Protein AF-K1ZE63-F1 (afdb_monomer)

pLDDT: mean 96.31, std 2.98, range [75.06, 98.81]

Mean predicted aligned error: 3.61 Å

Solvent-accessible surface area (backbone atoms only — not comparable to full-atom values): 13744 Å² total; per-residue (Å²): 133,82,23,38,21,29,43,25,60,47,73,69,41,44,22,39,53,52,20,25,48,76,68,62,74,47,56,39,89,38,32,35,41,22,38,91,50,62,69,57,45,51,50,48,31,75,76,58,60,30,43,68,43,74,51,63,66,59,47,47,68,70,30,40,31,39,35,42,41,46,58,55,88,51,46,63,60,52,46,63,77,43,38,86,53,65,50,74,80,32,41,35,35,32,56,34,68,95,63,54,70,68,58,53,31,70,63,59,70,62,68,49,24,41,34,42,31,46,59,25,74,48,21,69,76,47,64,14,48,24,33,31,29,66,48,94,64,56,48,74,68,56,50,55,52,49,48,55,52,51,41,35,13,24,47,64,44,85,44,93,53,60,72,53,46,59,56,40,35,39,54,48,44,48,31,61,58,56,54,50,51,50,48,50,52,52,29,51,52,37,37,77,74,71,43,55,69,65,60,25,47,54,52,46,54,51,48,53,52,50,54,55,48,49,47,69,71,67,75,55,56,72,68,60,56,49,56,76,67,32,49,90,96,32,72,56,39,55,52,54,49,53,42,54,76,67,40,46,69,59,54,51,52,57,63,52,74,106

Radius of gyration: 21.66 Å; Cα contacts (8 Å, |Δi|>4): 389; chains: 1; bounding box: 48×36×67 Å

Foldseek 3Di:
DAAEEEADCDLLVLLLLVLCVVVPVDQQARYEYEDCDPVSQVVCCVVRVHHYDPDVLCRLQSHQEYEYDDEPVCVLVVLQVCLVSNDQSYQYEYQYPPQFPVNNCVSNVNNHWYKYKHWADQLSVLAIEIEIETDPNDDPVSVVSVQSSRNSRHHYDYDHDRVVNLLCCLCRRCVVVVLVVVLVVQLVVVVVVPDDSVVSNVVSVVVVVVLVVCCVPVVDDPVVVLVVVDDVVDPSVVVVVVCVVVVVVVVSVVSSVD

Secondary structure (DSSP, 8-state):
---EEEES-SHHHHHHHHHHHHTTSS-GGGEEEE-S-HHHHHHHHHHH--EEES-HHHHHHT-SEEEE-S-HHHHHHHHHHTTTT--TT-EEEE--TT--HHHHHHHHTS-SEEEEEE--GGGGGT-EEEEEEE-TT--HHHHHHHHHHHGGGEEEEE-SSTTHHHHHIIIIISHHHHHHHHHHHHHHHHHHTT--HHHHHHHHHHHHHHHHHHHHHH---HHHHHHHH--TTSHHHHHHHHHHHTTHHHHHHHHHT-

Structure (mmCIF, N/CA/C/O backbone):
data_AF-K1ZE63-F1
#
_entry.id   AF-K1ZE63-F1
#
loop_
_atom_site.group_PDB
_atom_site.id
_atom_site.type_symbol
_atom_site.label_atom_id
_atom_site.label_alt_id
_atom_site.label_comp_id
_atom_site.label_asym_id
_atom_site.label_entity_id
_atom_site.label_seq_id
_atom_site.pdbx_PDB_ins_code
_atom_site.Cartn_x
_atom_site.Cartn_y
_atom_site.Cartn_z
_atom_site.occupancy
_atom_site.B_iso_or_equiv
_atom_site.auth_seq_id
_atom_site.auth_comp_id
_atom_site.auth_asym_id
_atom_site.auth_atom_id
_atom_site.pdbx_PDB_model_num
ATOM 1 N N . MET A 1 1 ? -15.721 14.303 18.491 1.00 79.06 1 MET A N 1
ATOM 2 C CA . MET A 1 1 ? -15.022 14.132 17.194 1.00 79.06 1 MET A CA 1
ATOM 3 C C . MET A 1 1 ? -14.312 12.795 17.210 1.00 79.06 1 MET A C 1
ATOM 5 O O . MET A 1 1 ? -13.734 12.476 18.240 1.00 79.06 1 MET A O 1
ATOM 9 N N . THR A 1 2 ? -14.363 12.055 16.104 1.00 94.88 2 THR A N 1
ATOM 10 C CA . THR A 1 2 ? -13.759 10.722 15.970 1.00 94.88 2 THR A CA 1
ATOM 11 C C . THR A 1 2 ? -12.240 10.772 16.142 1.00 94.88 2 THR A C 1
ATOM 13 O O . THR A 1 2 ? -11.587 11.630 15.547 1.00 94.88 2 THR A O 1
ATOM 16 N N . GLN A 1 3 ? -11.685 9.856 16.933 1.00 98.00 3 GLN A N 1
ATOM 17 C CA . GLN A 1 3 ? -10.249 9.742 17.209 1.00 98.00 3 GLN A CA 1
ATOM 18 C C . GLN A 1 3 ? -9.628 8.550 16.466 1.00 98.00 3 GLN A C 1
ATOM 20 O O . GLN A 1 3 ? -10.176 7.442 16.489 1.00 98.00 3 GLN A O 1
ATOM 25 N N . LEU A 1 4 ? -8.484 8.775 15.814 1.00 98.69 4 LEU A N 1
ATOM 26 C CA . LEU A 1 4 ? -7.755 7.776 15.030 1.00 98.69 4 LEU A CA 1
ATOM 27 C C . LEU A 1 4 ? -6.406 7.451 15.682 1.00 98.69 4 LEU A C 1
ATOM 29 O O . LEU A 1 4 ? -5.546 8.324 15.775 1.00 98.69 4 LEU A O 1
ATOM 33 N N . ALA A 1 5 ? -6.175 6.189 16.044 1.00 98.69 5 ALA A N 1
ATOM 34 C CA . ALA A 1 5 ? -4.865 5.716 16.486 1.00 98.69 5 ALA A CA 1
AT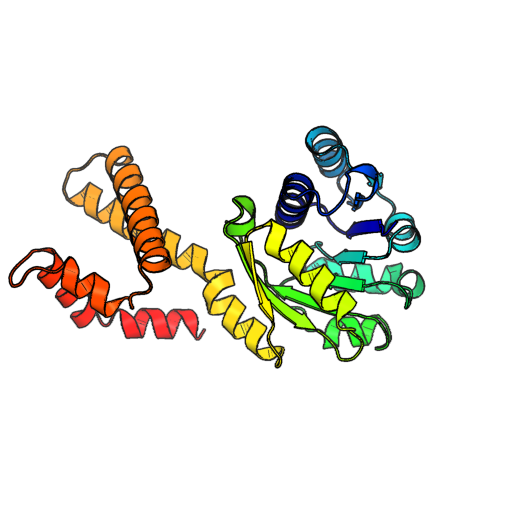OM 35 C C . ALA A 1 5 ? -4.169 4.844 15.442 1.00 98.69 5 ALA A C 1
ATOM 37 O O . ALA A 1 5 ? -4.791 3.996 14.806 1.00 98.69 5 ALA A O 1
ATOM 38 N N . PHE A 1 6 ? -2.850 4.997 15.345 1.00 98.81 6 PHE A N 1
ATOM 39 C CA . PHE A 1 6 ? -1.950 4.059 14.679 1.00 98.81 6 PHE A CA 1
ATOM 40 C C . PHE A 1 6 ? -1.163 3.287 15.737 1.00 98.81 6 PHE A C 1
ATOM 42 O O . PHE A 1 6 ? -0.444 3.894 16.528 1.00 98.81 6 PHE A O 1
ATOM 49 N N . ILE A 1 7 ? -1.277 1.959 15.745 1.00 98.69 7 ILE A N 1
ATOM 50 C CA . ILE A 1 7 ? -0.452 1.075 16.575 1.00 98.69 7 ILE A CA 1
ATOM 51 C C . ILE A 1 7 ? 0.687 0.554 15.701 1.00 98.69 7 ILE A C 1
ATOM 53 O O . ILE A 1 7 ? 0.474 -0.273 14.812 1.00 98.69 7 ILE A O 1
ATOM 57 N N . GLY A 1 8 ? 1.886 1.076 15.940 1.00 98.25 8 GLY A N 1
ATOM 58 C CA . GLY A 1 8 ? 3.034 1.026 15.042 1.00 98.25 8 GLY A CA 1
ATOM 59 C C . GLY A 1 8 ? 3.028 2.215 14.079 1.00 98.25 8 GLY A C 1
ATOM 60 O O . GLY A 1 8 ? 2.062 2.438 13.355 1.00 98.25 8 GLY A O 1
ATOM 61 N N . THR A 1 9 ? 4.124 2.963 14.020 1.00 97.88 9 THR A N 1
ATOM 62 C CA . THR A 1 9 ? 4.250 4.206 13.239 1.00 97.88 9 THR A CA 1
ATOM 63 C C . THR A 1 9 ? 5.272 4.103 12.106 1.00 97.88 9 THR A C 1
ATOM 65 O O . THR A 1 9 ? 5.796 5.112 11.646 1.00 97.88 9 THR A O 1
ATOM 68 N N . GLY A 1 10 ? 5.561 2.894 11.612 1.00 96.50 10 GLY A N 1
ATOM 69 C CA . GLY A 1 10 ? 6.501 2.655 10.504 1.00 96.50 10 GLY A CA 1
ATOM 70 C C . GLY A 1 10 ? 6.104 3.299 9.161 1.00 96.50 10 GLY A C 1
ATOM 71 O O . GLY A 1 10 ? 5.165 4.088 9.075 1.00 96.50 10 GLY A O 1
ATOM 72 N N . ASN A 1 11 ? 6.810 2.946 8.082 1.00 95.88 11 ASN A N 1
ATOM 73 C CA . ASN A 1 11 ? 6.689 3.621 6.776 1.00 95.88 11 ASN A CA 1
ATOM 74 C C . ASN A 1 11 ? 5.255 3.671 6.221 1.00 95.88 11 ASN A C 1
ATOM 76 O O . ASN A 1 11 ? 4.824 4.708 5.723 1.00 95.88 11 ASN A O 1
ATOM 80 N N . MET A 1 12 ? 4.495 2.574 6.326 1.00 96.88 12 MET A N 1
ATOM 81 C CA . MET A 1 12 ? 3.120 2.540 5.812 1.00 96.88 12 MET A CA 1
ATOM 82 C C . MET A 1 12 ? 2.152 3.373 6.665 1.00 96.88 12 MET A C 1
ATOM 84 O O . MET A 1 12 ? 1.281 4.049 6.125 1.00 96.88 12 MET A O 1
ATOM 88 N N . ALA A 1 13 ? 2.332 3.375 7.990 1.00 98.00 13 ALA A N 1
ATOM 89 C CA . ALA A 1 13 ? 1.567 4.246 8.878 1.00 98.00 13 ALA A CA 1
ATOM 90 C C . ALA A 1 13 ? 1.864 5.721 8.582 1.00 98.00 13 ALA A C 1
ATOM 92 O O . ALA A 1 13 ? 0.939 6.515 8.461 1.00 98.00 13 ALA A O 1
ATOM 93 N N . GLU A 1 14 ? 3.134 6.083 8.379 1.00 98.25 14 GLU A N 1
ATOM 94 C CA . GLU A 1 14 ? 3.511 7.439 7.969 1.00 98.25 14 GLU A CA 1
ATOM 95 C C . GLU A 1 14 ? 2.896 7.845 6.633 1.00 98.25 14 GLU A C 1
ATOM 97 O O . GLU A 1 14 ? 2.397 8.962 6.525 1.00 98.25 14 GLU A O 1
ATOM 102 N N . ALA A 1 15 ? 2.909 6.961 5.631 1.00 98.19 15 ALA A N 1
ATOM 103 C CA . ALA A 1 15 ? 2.277 7.243 4.348 1.00 98.19 15 ALA A CA 1
ATOM 104 C C . ALA A 1 15 ? 0.797 7.604 4.544 1.00 98.19 15 ALA A C 1
ATOM 106 O O . ALA A 1 15 ? 0.353 8.649 4.065 1.00 98.19 15 ALA A O 1
ATOM 107 N N . LEU A 1 16 ? 0.065 6.790 5.314 1.00 98.56 16 LEU A N 1
ATOM 108 C CA . LEU A 1 16 ? -1.339 7.033 5.646 1.00 98.56 16 LEU A CA 1
ATOM 109 C C . LEU A 1 16 ? -1.530 8.332 6.434 1.00 98.56 16 LEU A C 1
ATOM 111 O O . LEU A 1 16 ? -2.359 9.142 6.037 1.00 98.56 16 LEU A O 1
ATOM 115 N N . ILE A 1 17 ? -0.75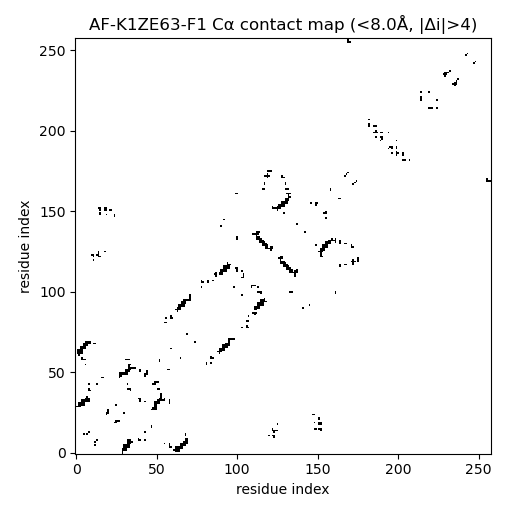0 8.578 7.493 1.00 98.56 17 ILE A N 1
ATOM 116 C CA . ILE A 1 17 ? -0.803 9.827 8.275 1.00 98.56 17 ILE A CA 1
ATOM 117 C C . ILE A 1 17 ? -0.617 11.035 7.350 1.00 98.56 17 ILE A C 1
ATOM 119 O O . ILE A 1 17 ? -1.440 11.950 7.354 1.00 98.56 17 ILE A O 1
ATOM 123 N N . ARG A 1 18 ? 0.421 11.018 6.506 1.00 98.19 18 ARG A N 1
ATOM 124 C CA . ARG A 1 18 ? 0.714 12.093 5.553 1.00 98.19 18 ARG A CA 1
ATOM 125 C C . ARG A 1 18 ? -0.453 12.320 4.590 1.00 98.19 18 ARG A C 1
ATOM 127 O O . ARG A 1 18 ? -0.856 13.465 4.396 1.00 98.19 18 ARG A O 1
ATOM 134 N N . GLY A 1 19 ? -0.995 11.255 3.997 1.00 98.12 19 GLY A N 1
ATOM 135 C CA . GLY A 1 19 ? -2.129 11.339 3.072 1.00 98.12 19 GLY A CA 1
ATOM 136 C C . GLY A 1 19 ? -3.395 11.878 3.742 1.00 98.12 19 GLY A C 1
ATOM 137 O O . GLY A 1 19 ? -4.032 12.794 3.224 1.00 98.12 19 GLY A O 1
ATOM 138 N N . ILE A 1 20 ? -3.730 11.355 4.924 1.00 98.38 20 ILE A N 1
ATOM 139 C CA . ILE A 1 20 ? -4.899 11.751 5.722 1.00 98.38 20 ILE A CA 1
ATOM 140 C C . ILE A 1 20 ? -4.861 13.245 6.045 1.00 98.38 20 ILE A C 1
ATOM 142 O O . ILE A 1 20 ? -5.867 13.936 5.870 1.00 98.38 20 ILE A O 1
ATOM 146 N N . LEU A 1 21 ? -3.701 13.743 6.484 1.00 98.19 21 LEU A N 1
ATOM 147 C CA . LEU A 1 21 ? -3.504 15.153 6.813 1.00 98.19 21 LEU A CA 1
ATOM 148 C C . LEU A 1 21 ? -3.555 16.039 5.566 1.00 98.19 21 LEU A C 1
ATOM 150 O O . LEU A 1 21 ? -4.258 17.048 5.565 1.00 98.19 21 LEU A O 1
ATOM 154 N N . ALA A 1 22 ? -2.885 15.641 4.480 1.00 97.38 22 ALA A N 1
ATOM 155 C CA . ALA A 1 22 ? -2.897 16.388 3.221 1.00 97.38 22 ALA A CA 1
ATOM 156 C C . ALA A 1 22 ? -4.314 16.526 2.636 1.00 97.38 22 ALA A C 1
ATOM 158 O O . ALA A 1 22 ? -4.664 17.564 2.078 1.00 97.38 22 ALA A O 1
ATOM 159 N N . LYS A 1 23 ? -5.150 15.493 2.796 1.00 97.12 23 LYS A N 1
ATOM 160 C CA . LYS A 1 23 ? -6.557 15.486 2.370 1.00 97.12 23 LYS A CA 1
ATOM 161 C C . LYS A 1 23 ? -7.523 16.049 3.422 1.00 97.12 23 LYS A C 1
ATOM 163 O O . LYS A 1 23 ? -8.725 16.058 3.173 1.00 97.12 23 LYS A O 1
ATOM 168 N N . LYS A 1 24 ? -7.022 16.518 4.574 1.00 97.25 24 LYS A N 1
ATOM 169 C CA . LYS A 1 24 ? -7.806 17.069 5.697 1.00 97.25 24 LYS A CA 1
ATOM 170 C C . LYS A 1 24 ? -8.922 16.132 6.186 1.00 97.25 24 LYS A C 1
ATOM 172 O O . LYS A 1 24 ? -9.977 16.587 6.615 1.00 97.25 24 LYS A O 1
ATOM 177 N N . ILE A 1 25 ? -8.692 14.818 6.127 1.00 97.38 25 ILE A N 1
ATOM 178 C CA . ILE A 1 25 ? -9.673 13.812 6.573 1.00 97.38 25 ILE A CA 1
ATOM 179 C C . ILE A 1 25 ? -9.751 13.797 8.105 1.00 97.38 25 ILE A C 1
ATOM 181 O O . ILE A 1 25 ? -10.833 13.674 8.672 1.00 97.38 25 ILE A O 1
ATOM 185 N N . PHE A 1 26 ? -8.604 13.965 8.766 1.00 98.19 26 PHE A N 1
ATOM 186 C CA . PHE A 1 26 ? -8.485 14.194 10.204 1.00 98.19 26 PHE A CA 1
ATOM 187 C C . PHE A 1 26 ? -7.563 15.389 10.446 1.00 98.19 26 PHE A C 1
ATOM 189 O O . PHE A 1 26 ? -6.644 15.640 9.666 1.00 98.19 26 PHE A O 1
ATOM 196 N N . LEU A 1 27 ? -7.792 16.114 11.541 1.00 98.06 27 LEU A N 1
ATOM 197 C CA . LEU A 1 27 ? -6.848 17.122 12.022 1.00 98.06 27 LEU A CA 1
ATOM 198 C C . LEU A 1 27 ? -5.725 16.437 12.817 1.00 98.06 27 LEU A C 1
ATOM 200 O O . LEU A 1 27 ? -5.988 15.411 13.446 1.00 98.06 27 LEU A O 1
ATOM 204 N N . PRO A 1 28 ? -4.512 17.017 12.893 1.00 98.19 28 PRO A N 1
ATOM 205 C CA . PRO A 1 28 ? -3.404 16.428 13.652 1.00 98.19 28 PRO A CA 1
ATOM 206 C C . PRO A 1 28 ? -3.756 16.081 15.105 1.00 98.19 28 PRO A C 1
ATOM 208 O O . PRO A 1 28 ? -3.404 15.013 15.594 1.00 98.19 28 PRO A O 1
ATOM 211 N N . LYS A 1 29 ? -4.546 16.936 15.770 1.00 97.94 29 LYS A N 1
ATOM 212 C CA . LYS A 1 29 ? -5.030 16.723 17.148 1.00 97.94 29 LYS A CA 1
ATOM 213 C C . LYS A 1 29 ? -5.980 15.530 17.322 1.00 97.94 29 LYS A C 1
ATOM 215 O O . LYS A 1 29 ? -6.286 15.177 18.454 1.00 97.94 29 LYS A O 1
ATOM 220 N N . ASN A 1 30 ? -6.489 14.968 16.225 1.00 98.38 30 ASN A N 1
ATOM 221 C CA . ASN A 1 30 ? -7.382 13.810 16.208 1.00 98.38 30 ASN A CA 1
ATOM 222 C C . ASN A 1 30 ? -6.669 12.514 15.784 1.00 98.38 30 ASN A C 1
ATOM 224 O O . ASN A 1 30 ? -7.327 11.494 15.574 1.00 98.38 30 ASN A O 1
ATOM 228 N N . ILE A 1 31 ? -5.343 12.567 15.615 1.00 98.69 31 ILE A N 1
ATOM 229 C CA . ILE A 1 31 ? -4.507 11.421 15.265 1.00 98.69 31 ILE A CA 1
ATOM 230 C C . ILE A 1 31 ? -3.523 11.164 16.406 1.00 98.69 31 ILE A C 1
ATOM 232 O O . ILE A 1 31 ? -2.828 12.076 16.857 1.00 98.69 31 ILE A O 1
ATOM 236 N N . LEU A 1 32 ? -3.439 9.907 16.833 1.00 98.69 32 LEU A N 1
ATOM 237 C CA . LEU A 1 32 ? -2.524 9.433 17.863 1.00 98.69 32 LEU A CA 1
ATOM 238 C C . LEU A 1 32 ? -1.598 8.350 17.296 1.00 98.69 32 LEU A C 1
ATOM 240 O O . LEU A 1 32 ? -2.041 7.274 16.900 1.00 98.69 32 LEU A O 1
ATOM 244 N N . GLY A 1 33 ? -0.297 8.621 17.260 1.00 98.56 33 GLY A N 1
ATOM 245 C CA . GLY A 1 33 ? 0.726 7.628 16.938 1.00 98.56 33 GLY A CA 1
ATOM 246 C C . GLY A 1 33 ? 1.166 6.865 18.185 1.00 98.56 33 GLY A C 1
ATOM 247 O O . GLY A 1 33 ? 1.517 7.480 19.191 1.00 98.56 33 GLY A O 1
ATOM 248 N N . CYS A 1 34 ? 1.182 5.537 18.125 1.00 98.62 34 CYS A N 1
ATOM 249 C CA . CYS A 1 34 ? 1.709 4.691 19.186 1.00 98.62 34 CYS A CA 1
ATOM 250 C C . CYS A 1 34 ? 2.823 3.785 18.667 1.00 98.62 34 CYS A C 1
ATOM 252 O O . CYS A 1 34 ? 2.638 3.083 17.677 1.00 98.62 34 CYS A O 1
ATOM 254 N N . ASP A 1 35 ? 3.981 3.807 19.320 1.00 98.25 35 ASP A N 1
ATOM 255 C CA . ASP A 1 35 ? 5.150 3.020 18.929 1.00 98.25 35 ASP A CA 1
ATOM 256 C C . ASP A 1 35 ? 6.040 2.742 20.143 1.00 98.25 35 ASP A C 1
ATOM 258 O O . ASP A 1 35 ? 6.018 3.484 21.125 1.00 98.25 35 ASP A O 1
ATOM 262 N N . VAL A 1 36 ? 6.835 1.679 20.058 1.00 96.25 36 VAL A N 1
ATOM 263 C CA . VAL A 1 36 ? 7.869 1.366 21.051 1.00 96.25 36 VAL A CA 1
ATOM 264 C C . VAL A 1 36 ? 9.131 2.206 20.827 1.00 96.25 36 VAL A C 1
ATOM 266 O O . VAL A 1 36 ? 9.877 2.454 21.769 1.00 96.25 36 VAL A O 1
ATOM 269 N N . SER A 1 37 ? 9.365 2.674 19.595 1.00 97.38 37 SER A N 1
ATOM 270 C CA . SER A 1 37 ? 10.509 3.516 19.243 1.00 97.38 37 SER A CA 1
ATOM 271 C C . SER A 1 37 ? 10.226 4.994 19.528 1.00 97.38 37 SER A C 1
ATOM 273 O O . SER A 1 37 ? 9.426 5.640 18.845 1.00 97.38 37 SER A O 1
ATOM 275 N N . LEU A 1 38 ? 10.938 5.558 20.507 1.00 97.44 38 LEU A N 1
ATOM 276 C CA . LEU A 1 38 ? 10.871 6.987 20.831 1.00 97.44 38 LEU A CA 1
ATOM 277 C C . LEU A 1 38 ? 11.365 7.873 19.683 1.00 97.44 38 LEU A C 1
ATOM 279 O O . LEU A 1 38 ? 10.752 8.908 19.411 1.00 97.44 38 LEU A O 1
ATOM 283 N N . ASP A 1 39 ? 12.413 7.453 18.974 1.00 97.88 39 ASP A N 1
ATOM 284 C CA . ASP A 1 39 ? 12.932 8.178 17.809 1.00 97.88 39 ASP A CA 1
ATOM 285 C C . ASP A 1 39 ? 11.862 8.301 16.731 1.00 97.88 39 ASP A C 1
ATOM 287 O O . ASP A 1 39 ? 11.630 9.378 16.170 1.00 97.88 39 ASP A O 1
ATOM 291 N N . ARG A 1 40 ? 11.134 7.204 16.491 1.00 97.56 40 ARG A N 1
ATOM 292 C CA . ARG A 1 40 ? 10.069 7.194 15.501 1.00 97.56 40 ARG A CA 1
ATOM 293 C C . ARG A 1 40 ? 8.912 8.107 15.894 1.00 97.56 40 ARG A C 1
ATOM 295 O O . ARG A 1 40 ? 8.436 8.875 15.055 1.00 97.56 40 ARG A O 1
ATOM 302 N N . LEU A 1 41 ? 8.492 8.076 17.157 1.00 98.31 41 LEU A N 1
ATOM 303 C CA . LEU A 1 41 ? 7.449 8.970 17.663 1.00 98.31 41 LEU A CA 1
ATOM 304 C C . LEU A 1 41 ? 7.870 10.440 17.591 1.00 98.31 41 LEU A C 1
ATOM 306 O O . LEU A 1 41 ? 7.084 11.281 17.155 1.00 98.31 41 LEU A O 1
ATOM 310 N N . THR A 1 42 ? 9.111 10.750 17.965 1.00 98.25 42 THR A N 1
ATOM 311 C CA . THR A 1 42 ? 9.660 12.112 17.915 1.00 98.25 42 THR A CA 1
ATOM 312 C C . THR A 1 42 ? 9.669 12.640 16.486 1.00 98.25 42 THR A C 1
ATOM 314 O O . THR A 1 42 ? 9.188 13.747 16.232 1.00 98.25 42 THR A O 1
ATOM 317 N N . PHE A 1 43 ? 10.129 11.824 15.535 1.00 98.38 43 PHE A N 1
ATOM 318 C CA . PHE A 1 43 ? 10.093 12.152 14.114 1.00 98.38 43 PHE A CA 1
ATOM 319 C C . PHE A 1 43 ? 8.665 12.436 13.627 1.00 98.38 43 PHE A C 1
ATOM 321 O O . PHE A 1 43 ? 8.412 13.480 13.023 1.00 98.38 43 PHE A O 1
ATOM 328 N N . ILE A 1 44 ? 7.717 11.537 13.916 1.00 98.25 44 ILE A N 1
ATOM 329 C CA .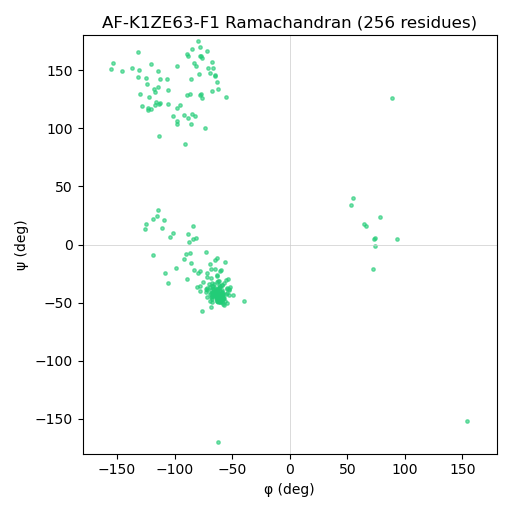 ILE A 1 44 ? 6.325 11.671 13.470 1.00 98.25 44 ILE A CA 1
ATOM 330 C C . ILE A 1 44 ? 5.658 12.907 14.084 1.00 98.25 44 ILE A C 1
ATOM 332 O O . ILE A 1 44 ? 5.008 13.666 13.363 1.00 98.25 44 ILE A O 1
ATOM 336 N N . LYS A 1 45 ? 5.852 13.157 15.384 1.00 98.38 45 LYS A N 1
ATOM 337 C CA . LYS A 1 45 ? 5.331 14.352 16.060 1.00 98.38 45 LYS A CA 1
ATOM 338 C C . LYS A 1 45 ? 5.893 15.627 15.438 1.00 98.38 45 LYS A C 1
ATOM 340 O O . LYS A 1 45 ? 5.122 16.524 15.115 1.00 98.38 45 LYS A O 1
ATOM 345 N N . LYS A 1 46 ? 7.214 15.701 15.238 1.00 98.50 46 LYS A N 1
ATOM 346 C CA . LYS A 1 46 ? 7.872 16.881 14.657 1.00 98.50 46 LYS A CA 1
ATOM 347 C C . LYS A 1 46 ? 7.389 17.156 13.233 1.00 98.50 46 LYS A C 1
ATOM 349 O O . LYS A 1 46 ? 7.139 18.304 12.889 1.00 98.50 46 LYS A O 1
ATOM 354 N N . LYS A 1 47 ? 7.258 16.112 12.412 1.00 98.31 47 LYS A N 1
ATOM 355 C CA . LYS A 1 47 ? 6.914 16.243 10.991 1.00 98.31 47 LYS A CA 1
ATOM 356 C C . LYS A 1 47 ? 5.426 16.502 10.745 1.00 98.31 47 LYS A C 1
ATOM 358 O O . LYS A 1 47 ? 5.092 17.223 9.811 1.00 98.31 47 LYS A O 1
ATOM 363 N N . TYR A 1 48 ? 4.543 15.908 11.549 1.00 98.38 48 TYR A N 1
ATOM 364 C CA . TYR A 1 48 ? 3.098 15.892 11.282 1.00 98.38 48 TYR A CA 1
ATOM 365 C C . TYR A 1 48 ? 2.239 16.564 12.359 1.00 98.38 48 TYR A C 1
ATOM 367 O O . TYR A 1 48 ? 1.038 16.731 12.156 1.00 98.38 48 TYR A O 1
ATOM 375 N N . GLY A 1 49 ? 2.816 16.936 13.504 1.00 98.25 49 GLY A N 1
ATOM 376 C CA . GLY A 1 49 ? 2.099 17.606 14.593 1.00 98.25 49 GLY A CA 1
ATOM 377 C C . GLY A 1 49 ? 1.032 16.747 15.278 1.00 98.25 49 GLY A C 1
ATOM 378 O O . GLY A 1 49 ? 0.158 17.289 15.952 1.00 98.25 49 GLY A O 1
ATOM 379 N N . ILE A 1 50 ? 1.059 15.424 15.085 1.00 98.50 50 ILE A N 1
ATOM 380 C CA . ILE A 1 50 ? 0.089 14.510 15.697 1.00 98.50 50 ILE A CA 1
ATOM 381 C C . ILE A 1 50 ? 0.418 14.243 17.169 1.00 98.50 50 ILE A C 1
ATOM 383 O O . ILE A 1 50 ? 1.548 14.449 17.625 1.00 98.50 50 ILE A O 1
ATOM 387 N N . GLN A 1 51 ? -0.562 13.737 17.915 1.00 98.38 51 GLN A N 1
ATOM 388 C CA . GLN A 1 51 ? -0.324 13.248 19.271 1.00 98.38 51 GLN A CA 1
ATOM 389 C C . GLN A 1 51 ? 0.474 11.938 19.229 1.00 98.38 51 GLN A C 1
ATOM 391 O O . GLN A 1 51 ? 0.382 11.178 18.264 1.00 98.38 51 GLN A O 1
ATOM 396 N N . ILE A 1 52 ? 1.257 11.660 20.275 1.00 98.50 52 ILE A N 1
ATOM 397 C CA . ILE A 1 52 ? 2.080 10.446 20.369 1.00 98.50 52 ILE A CA 1
ATOM 398 C C . ILE A 1 52 ? 2.014 9.816 21.758 1.00 98.50 52 ILE A C 1
ATOM 400 O O . ILE A 1 52 ? 1.830 10.515 22.755 1.00 98.50 52 ILE A O 1
ATOM 404 N N . THR A 1 53 ? 2.201 8.501 21.839 1.00 98.44 53 THR A N 1
ATOM 405 C CA . THR A 1 53 ? 2.343 7.781 23.109 1.00 98.44 53 THR A CA 1
ATOM 406 C C . THR A 1 53 ? 3.122 6.479 22.937 1.00 98.44 53 THR A C 1
ATOM 408 O O . THR A 1 53 ? 3.047 5.836 21.898 1.00 98.44 53 THR A O 1
ATOM 411 N N . THR A 1 54 ? 3.822 6.033 23.975 1.00 97.94 54 THR A N 1
ATOM 412 C CA . THR A 1 54 ? 4.385 4.673 24.040 1.00 97.94 54 THR A CA 1
ATOM 413 C C . THR A 1 54 ? 3.414 3.666 24.665 1.00 97.94 54 THR A C 1
ATOM 415 O O . THR A 1 54 ? 3.669 2.464 24.664 1.00 97.94 54 THR A O 1
ATOM 418 N N . LYS A 1 55 ? 2.280 4.131 25.210 1.00 97.88 55 LYS A N 1
ATOM 419 C CA . LYS A 1 55 ? 1.327 3.303 25.961 1.00 97.88 55 LYS A CA 1
ATOM 420 C C . LYS A 1 55 ? 0.172 2.858 25.068 1.00 97.88 55 LYS A C 1
ATOM 422 O O . LYS A 1 55 ? -0.764 3.623 24.825 1.00 97.88 55 LYS A O 1
ATOM 427 N N . THR A 1 56 ? 0.203 1.599 24.637 1.00 97.94 56 THR A N 1
ATOM 428 C CA . THR A 1 56 ? -0.834 1.027 23.758 1.00 97.94 56 THR A CA 1
ATOM 429 C C . THR A 1 56 ? -2.228 1.097 24.387 1.00 97.94 56 THR A C 1
ATOM 431 O O . THR A 1 56 ? -3.177 1.470 23.703 1.00 97.94 56 THR A O 1
ATOM 434 N N . GLN A 1 57 ? -2.368 0.855 25.695 1.00 97.56 57 GLN A N 1
ATOM 435 C CA . GLN A 1 57 ? -3.661 0.945 26.390 1.00 97.56 57 GLN A CA 1
ATOM 436 C C . GLN A 1 57 ? -4.290 2.338 26.265 1.00 97.56 57 GLN A C 1
ATOM 438 O O . GLN A 1 57 ? -5.492 2.459 26.037 1.00 97.56 57 GLN A O 1
ATOM 443 N N . LEU A 1 58 ? -3.482 3.402 26.367 1.00 96.75 58 LEU A N 1
ATOM 444 C CA . LEU A 1 58 ? -3.972 4.771 26.188 1.00 96.75 58 LEU A CA 1
ATOM 445 C C . LEU A 1 58 ? -4.418 5.015 24.747 1.00 96.75 58 LEU A C 1
ATOM 447 O O . LEU A 1 58 ? -5.460 5.633 24.532 1.00 96.75 58 LEU A O 1
ATOM 451 N N . ALA A 1 59 ? -3.660 4.505 23.772 1.00 97.75 59 ALA A N 1
ATOM 452 C CA . ALA A 1 59 ? -4.016 4.625 22.365 1.00 97.75 59 ALA A CA 1
ATOM 453 C C . ALA A 1 59 ? -5.342 3.926 22.042 1.00 97.75 59 ALA A C 1
ATOM 455 O O . ALA A 1 59 ? -6.185 4.510 21.363 1.00 97.75 59 ALA A O 1
ATOM 456 N N . LEU A 1 60 ? -5.561 2.722 22.574 1.00 97.94 60 LEU A N 1
ATOM 457 C CA . LEU A 1 60 ? -6.807 1.977 22.396 1.00 97.94 60 LEU A CA 1
ATOM 458 C C . LEU A 1 60 ? -7.981 2.672 23.098 1.00 97.94 60 LEU A C 1
ATOM 460 O O . LEU A 1 60 ? -9.007 2.919 22.472 1.00 97.94 60 LEU A O 1
ATOM 464 N N . LYS A 1 61 ? -7.823 3.058 24.370 1.00 97.06 61 LYS A N 1
ATOM 465 C CA . LYS A 1 61 ? -8.883 3.700 25.165 1.00 97.06 61 LYS A CA 1
ATOM 466 C C . LYS A 1 61 ? -9.404 4.990 24.520 1.00 97.06 61 LYS A C 1
ATOM 468 O O . LYS A 1 61 ? -10.619 5.194 24.440 1.00 97.06 61 LYS A O 1
ATOM 473 N N . ASN A 1 62 ? -8.490 5.836 24.042 1.00 96.00 62 ASN A N 1
ATOM 474 C CA . ASN A 1 62 ? -8.792 7.184 23.556 1.00 96.00 62 ASN A CA 1
ATOM 475 C C . ASN A 1 62 ? -9.154 7.248 22.064 1.00 96.00 62 ASN A C 1
ATOM 477 O O . ASN A 1 62 ? -9.257 8.347 21.525 1.00 96.00 62 ASN A O 1
ATOM 481 N N . SER A 1 63 ? -9.349 6.103 21.403 1.00 98.00 63 SER A N 1
ATOM 482 C CA . SER A 1 63 ? -9.609 6.048 19.962 1.00 98.00 63 SER A CA 1
ATOM 483 C C . SER A 1 63 ? -10.945 5.402 19.620 1.00 98.00 63 SER A C 1
ATOM 485 O O . SER A 1 63 ? -11.494 4.594 20.372 1.00 98.00 63 SER A O 1
ATOM 487 N N . ASP A 1 64 ? -11.461 5.759 18.450 1.00 98.06 64 ASP A N 1
ATOM 488 C CA . ASP A 1 64 ? -12.632 5.134 17.832 1.00 98.06 64 ASP A CA 1
ATOM 489 C C . ASP A 1 64 ? -12.212 4.235 16.666 1.00 98.06 64 ASP A C 1
ATOM 491 O O . ASP A 1 64 ? -12.824 3.195 16.416 1.00 98.06 64 ASP A O 1
ATOM 495 N N . ILE A 1 65 ? -11.139 4.620 15.969 1.00 98.69 65 ILE A N 1
ATOM 496 C CA . ILE A 1 65 ? -10.542 3.875 14.863 1.00 98.69 65 ILE A CA 1
ATOM 497 C C . ILE A 1 65 ? -9.119 3.496 15.246 1.00 98.69 65 ILE A C 1
ATOM 499 O O . ILE A 1 65 ? -8.350 4.336 15.712 1.00 98.69 65 ILE A O 1
ATOM 503 N N . ILE A 1 66 ? -8.761 2.239 15.013 1.00 98.81 66 ILE A N 1
ATOM 504 C CA . ILE A 1 66 ? -7.434 1.708 15.302 1.00 98.81 66 ILE A CA 1
ATOM 505 C C . ILE A 1 66 ? -6.859 1.130 14.018 1.00 98.81 66 ILE A C 1
ATOM 507 O O . ILE A 1 66 ? -7.378 0.143 13.495 1.00 98.81 66 ILE A O 1
ATOM 511 N N . ILE A 1 67 ? -5.769 1.717 13.536 1.00 98.81 67 ILE A N 1
ATOM 512 C CA . ILE A 1 67 ? -4.954 1.159 12.464 1.00 98.81 67 ILE A CA 1
ATOM 513 C C . ILE A 1 67 ? -3.846 0.316 13.093 1.00 98.81 67 ILE A C 1
ATOM 515 O O . ILE A 1 67 ? -2.943 0.835 13.745 1.00 98.81 67 ILE A O 1
ATOM 519 N N . LEU A 1 68 ? -3.923 -0.999 12.907 1.00 98.81 68 LEU A N 1
ATOM 520 C CA . LEU A 1 68 ? -2.894 -1.950 13.316 1.00 98.81 68 LEU A CA 1
ATOM 521 C C . LEU A 1 68 ? -1.838 -2.053 12.211 1.00 98.81 68 LEU A C 1
ATOM 523 O O . LEU A 1 68 ? -2.067 -2.701 11.182 1.00 98.81 68 LEU A O 1
ATOM 527 N N . SER A 1 69 ? -0.693 -1.417 12.450 1.00 97.81 69 SER A N 1
ATOM 528 C CA . SER A 1 69 ? 0.418 -1.228 11.511 1.00 97.81 69 SER A CA 1
ATOM 529 C C . SER A 1 69 ? 1.768 -1.736 12.039 1.00 97.81 69 SER A C 1
ATOM 531 O O . SER A 1 69 ? 2.820 -1.389 11.498 1.00 97.81 69 SER A O 1
ATOM 533 N N . VAL A 1 70 ? 1.748 -2.592 13.066 1.00 97.38 70 VAL A N 1
ATOM 534 C CA . VAL A 1 70 ? 2.912 -3.376 13.510 1.00 97.38 70 VAL A CA 1
ATOM 535 C C . VAL A 1 70 ? 3.244 -4.498 12.523 1.00 97.38 70 VAL A C 1
ATOM 537 O O . VAL A 1 70 ? 2.445 -4.849 11.648 1.00 97.38 70 VAL A O 1
ATOM 540 N N . LYS A 1 71 ? 4.431 -5.093 12.663 1.00 95.12 71 LYS A N 1
ATOM 541 C CA . LYS A 1 71 ? 4.832 -6.234 11.834 1.00 95.12 71 LYS A CA 1
ATOM 542 C C . LYS A 1 71 ? 3.937 -7.455 12.120 1.00 95.12 71 LYS A C 1
ATOM 544 O O . LYS A 1 71 ? 3.566 -7.656 13.278 1.00 95.12 71 LYS A O 1
ATOM 549 N N . PRO A 1 72 ? 3.620 -8.305 11.119 1.00 95.31 72 PRO A N 1
ATOM 550 C CA . PRO A 1 72 ? 2.776 -9.489 11.325 1.00 95.31 72 PRO A CA 1
ATOM 551 C C . PRO A 1 72 ? 3.247 -10.394 12.472 1.00 95.31 72 PRO A C 1
ATOM 553 O O . PRO A 1 72 ? 2.430 -10.889 13.242 1.00 95.31 72 PRO A O 1
ATOM 556 N N . GLN A 1 73 ? 4.565 -10.533 12.640 1.00 96.88 73 GLN A N 1
ATOM 557 C CA . GLN A 1 73 ? 5.200 -11.340 13.686 1.00 96.88 73 GLN A CA 1
ATOM 558 C C . GLN A 1 73 ? 4.900 -10.828 15.105 1.00 96.88 73 GLN A C 1
ATOM 560 O O . GLN A 1 73 ? 4.912 -11.600 16.055 1.00 96.88 73 GLN A O 1
ATOM 565 N N . GLN A 1 74 ? 4.610 -9.534 15.255 1.00 96.69 74 GLN A N 1
ATOM 566 C CA . GLN A 1 74 ? 4.324 -8.893 16.543 1.00 96.69 74 GLN A CA 1
ATOM 567 C C . GLN A 1 74 ? 2.826 -8.892 16.880 1.00 96.69 74 GLN A C 1
ATOM 569 O O . GLN A 1 74 ? 2.441 -8.581 18.006 1.00 96.69 74 GLN A O 1
ATOM 574 N N . MET A 1 75 ? 1.963 -9.215 15.910 1.00 98.12 75 MET A N 1
ATOM 575 C CA . MET A 1 75 ? 0.519 -9.025 16.040 1.00 98.12 75 MET A CA 1
ATOM 576 C C . MET A 1 75 ? -0.101 -9.936 17.103 1.00 98.12 75 MET A C 1
ATOM 578 O O . MET A 1 75 ? -0.995 -9.514 17.828 1.00 98.12 75 MET A O 1
ATOM 582 N N . ASP A 1 76 ? 0.358 -11.183 17.207 1.00 97.81 76 ASP A N 1
ATOM 583 C CA . ASP A 1 76 ? -0.198 -12.152 18.156 1.00 97.81 76 ASP A CA 1
ATOM 584 C C . ASP A 1 76 ? 0.008 -11.715 19.612 1.00 97.81 76 ASP A C 1
ATOM 586 O O . ASP A 1 76 ? -0.955 -11.639 20.380 1.00 97.81 76 ASP A O 1
ATOM 590 N N . ALA A 1 77 ? 1.241 -11.329 19.952 1.00 97.50 77 ALA A N 1
ATOM 591 C CA . ALA A 1 77 ? 1.595 -10.810 21.268 1.00 97.50 77 ALA A CA 1
ATOM 592 C C . ALA A 1 77 ? 0.815 -9.528 21.594 1.00 97.50 77 ALA A C 1
ATOM 594 O O . ALA A 1 77 ? 0.218 -9.432 22.665 1.00 97.50 77 ALA A O 1
ATOM 595 N N . LEU A 1 78 ? 0.735 -8.587 20.642 1.00 97.88 78 LEU A N 1
ATOM 596 C CA . LEU A 1 78 ? -0.020 -7.340 20.795 1.00 97.88 78 LEU A CA 1
ATOM 597 C C . LEU A 1 78 ? -1.499 -7.604 21.124 1.00 97.88 78 LEU A C 1
ATOM 599 O O . LEU A 1 78 ? -2.039 -7.057 22.085 1.00 97.88 78 LEU A O 1
ATOM 603 N N . LEU A 1 79 ? -2.169 -8.438 20.323 1.00 97.88 79 LEU A N 1
ATOM 604 C CA . LEU A 1 79 ? -3.594 -8.723 20.505 1.00 97.88 79 LEU A CA 1
ATOM 605 C C . LEU A 1 79 ? -3.866 -9.507 21.790 1.00 97.88 79 LEU A C 1
ATOM 607 O O . LEU A 1 79 ? -4.919 -9.320 22.393 1.00 97.88 79 LEU A O 1
ATOM 611 N N . THR A 1 80 ? -2.939 -10.375 22.197 1.00 96.69 80 THR A N 1
ATOM 612 C CA . THR A 1 80 ? -3.048 -11.147 23.439 1.00 96.69 80 THR A CA 1
ATOM 613 C C . THR A 1 80 ? -2.904 -10.241 24.655 1.00 96.69 80 THR A C 1
ATOM 615 O O . THR A 1 80 ? -3.756 -10.275 25.541 1.00 96.69 80 THR A O 1
ATOM 618 N N . GLN A 1 81 ? -1.881 -9.384 24.666 1.00 97.19 81 GLN A N 1
ATOM 619 C CA . GLN A 1 81 ? -1.595 -8.479 25.776 1.00 97.19 81 GLN A CA 1
ATOM 620 C C . GLN A 1 81 ? -2.718 -7.459 26.013 1.00 97.19 81 GLN A C 1
ATOM 622 O O . GLN A 1 81 ? -3.056 -7.184 27.159 1.00 97.19 81 GLN A O 1
ATOM 627 N N . PHE A 1 82 ? -3.313 -6.918 24.945 1.00 96.81 82 PHE A N 1
ATOM 628 C CA . PHE A 1 82 ? -4.302 -5.832 25.028 1.00 96.81 82 PHE A CA 1
ATOM 629 C C . PHE A 1 82 ? -5.730 -6.272 24.700 1.00 96.81 82 PHE A C 1
ATOM 631 O O . PHE A 1 82 ? -6.576 -5.460 24.323 1.00 96.81 82 PHE A O 1
ATOM 638 N N . LYS A 1 83 ? -6.024 -7.571 24.810 1.00 95.62 83 LYS A N 1
ATOM 639 C CA . LYS A 1 83 ? -7.312 -8.149 24.400 1.00 95.62 83 LYS A CA 1
ATOM 640 C C . LYS A 1 83 ? -8.517 -7.431 25.017 1.00 95.62 83 LYS A C 1
ATOM 642 O O . LYS A 1 83 ? -9.494 -7.180 24.312 1.00 95.62 83 LYS A O 1
ATOM 647 N N . SER A 1 84 ? -8.453 -7.106 26.310 1.00 95.00 84 SER A N 1
ATOM 648 C CA . SER A 1 84 ? -9.523 -6.420 27.050 1.00 95.00 84 SER A CA 1
ATOM 649 C C . SER A 1 84 ? -9.680 -4.947 26.673 1.00 95.00 84 SER A C 1
ATOM 651 O O . SER A 1 84 ? -10.771 -4.398 26.810 1.00 95.00 84 SER A O 1
ATOM 653 N N . ASP A 1 85 ? -8.625 -4.312 26.162 1.00 97.00 85 ASP A N 1
ATOM 654 C CA . ASP A 1 85 ? -8.650 -2.906 25.756 1.00 97.00 85 ASP A CA 1
ATOM 655 C C . ASP A 1 85 ? -9.339 -2.706 24.397 1.00 97.00 85 ASP A C 1
ATOM 657 O O . ASP A 1 85 ? -9.853 -1.626 24.103 1.00 97.00 85 ASP A O 1
ATOM 661 N N . PHE A 1 86 ? -9.412 -3.744 23.555 1.00 96.75 86 PHE A N 1
ATOM 662 C CA . PHE A 1 86 ? -10.193 -3.693 22.320 1.00 96.75 86 PHE A CA 1
ATOM 663 C C . PHE A 1 86 ? -11.694 -3.767 22.623 1.00 96.75 86 PHE A C 1
ATOM 665 O O . PHE A 1 86 ? -12.258 -4.843 22.802 1.00 96.75 86 PHE A O 1
ATOM 672 N N . GLN A 1 87 ? -12.380 -2.627 22.611 1.00 95.25 87 GLN A N 1
ATOM 673 C CA . GLN A 1 87 ? -13.823 -2.515 22.844 1.00 95.25 87 GLN A CA 1
ATOM 674 C C . GLN A 1 87 ? -14.659 -2.661 21.560 1.00 95.25 87 GLN A C 1
ATOM 676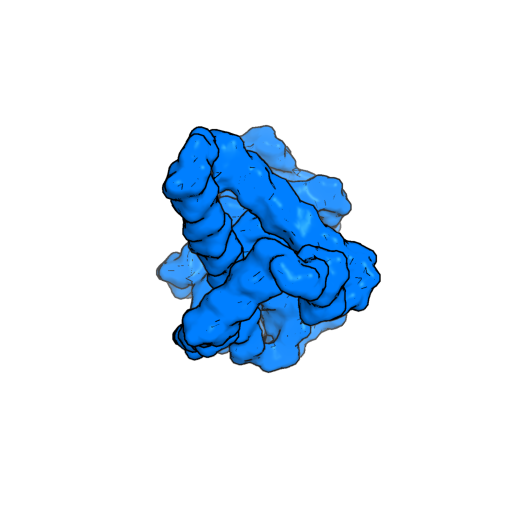 O O . GLN A 1 87 ? -14.150 -2.525 20.449 1.00 95.25 87 GLN A O 1
ATOM 681 N N . ASP A 1 88 ? -15.960 -2.932 21.700 1.00 94.12 88 ASP A N 1
ATOM 682 C CA . ASP A 1 88 ? -16.878 -3.130 20.559 1.00 94.12 88 ASP A CA 1
ATOM 683 C C . ASP A 1 88 ? -17.127 -1.848 19.747 1.00 94.12 88 ASP A C 1
ATOM 685 O O . ASP A 1 88 ? -17.474 -1.914 18.565 1.00 94.12 88 ASP A O 1
ATOM 689 N N . LYS A 1 89 ? -16.882 -0.673 20.347 1.00 93.69 89 LYS A N 1
ATOM 690 C CA . LYS A 1 89 ? -16.931 0.616 19.642 1.00 93.69 89 LYS A CA 1
ATOM 691 C C . LYS A 1 89 ? -15.893 0.716 18.519 1.00 93.69 89 LYS A C 1
ATOM 693 O O . LYS A 1 89 ? -16.155 1.369 17.506 1.00 93.69 89 LYS A O 1
ATOM 698 N N . HIS A 1 90 ? -14.746 0.051 18.677 1.00 97.56 90 HIS A N 1
ATOM 699 C CA . HIS A 1 90 ? -13.594 0.240 17.807 1.00 97.56 90 HIS A CA 1
ATOM 700 C C . HIS A 1 90 ? -13.851 -0.253 16.385 1.00 97.56 90 HIS A C 1
ATOM 702 O O . HIS A 1 90 ? -14.286 -1.385 16.172 1.00 97.56 90 HIS A O 1
ATOM 708 N N . LEU A 1 91 ? -13.510 0.584 15.407 1.00 98.50 91 LEU A N 1
ATOM 709 C CA . LEU A 1 91 ? -13.257 0.157 14.038 1.00 98.50 91 LEU A CA 1
ATOM 710 C C . LEU A 1 91 ? -11.779 -0.219 13.908 1.00 98.50 91 LEU A C 1
ATOM 712 O O . LEU A 1 91 ? -10.908 0.647 13.938 1.00 98.50 91 LEU A O 1
ATOM 716 N N . ILE A 1 92 ? -11.495 -1.510 13.767 1.00 98.69 92 ILE A N 1
ATOM 717 C CA . ILE A 1 92 ? -10.130 -2.019 13.631 1.00 98.69 92 ILE A CA 1
ATOM 718 C C . ILE A 1 92 ? -9.817 -2.178 12.146 1.00 98.69 92 ILE A C 1
ATOM 720 O O . ILE A 1 92 ? -10.466 -2.952 11.443 1.00 98.69 92 ILE A O 1
ATOM 724 N N . ILE A 1 93 ? -8.801 -1.470 11.672 1.00 98.75 93 ILE A N 1
ATOM 725 C CA . ILE A 1 93 ? -8.256 -1.593 10.322 1.00 98.75 93 ILE A CA 1
ATOM 726 C C . ILE A 1 93 ? -6.855 -2.169 10.472 1.00 98.75 93 ILE A C 1
ATOM 728 O O . ILE A 1 93 ? -6.019 -1.596 11.156 1.00 98.75 93 ILE A O 1
ATOM 732 N N . THR A 1 94 ? -6.56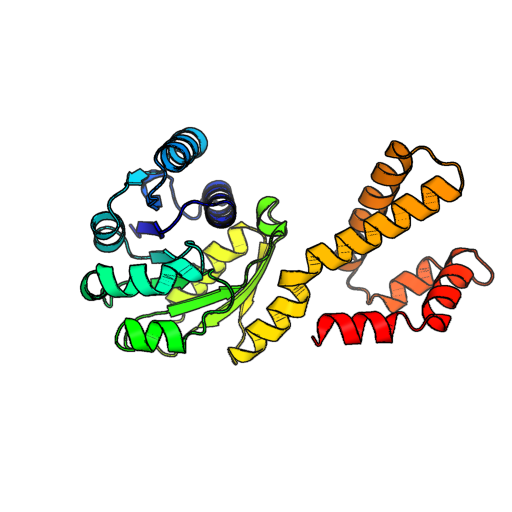2 -3.305 9.857 1.00 98.50 94 THR A N 1
ATOM 733 C CA . THR A 1 94 ? -5.212 -3.875 9.894 1.00 98.50 94 THR A CA 1
ATOM 734 C C . THR A 1 94 ? -4.590 -3.868 8.513 1.00 98.50 94 THR A C 1
ATOM 736 O O . THR A 1 94 ? -5.242 -4.226 7.537 1.00 98.50 94 THR A O 1
ATOM 739 N N . ILE A 1 95 ? -3.325 -3.458 8.456 1.00 97.38 95 ILE A N 1
ATOM 740 C CA . ILE A 1 95 ? -2.509 -3.443 7.237 1.00 97.38 95 ILE A CA 1
ATOM 741 C C . ILE A 1 95 ? -1.380 -4.487 7.290 1.00 97.38 95 ILE A C 1
ATOM 743 O O . ILE A 1 95 ? -0.418 -4.413 6.527 1.00 97.38 95 ILE A O 1
ATOM 747 N N . ALA A 1 96 ? -1.449 -5.427 8.238 1.00 95.25 96 ALA A N 1
ATOM 748 C CA . ALA A 1 96 ? -0.447 -6.470 8.391 1.00 95.25 96 ALA A CA 1
ATOM 749 C C . ALA A 1 96 ? -0.632 -7.553 7.319 1.00 95.25 96 ALA A C 1
ATOM 751 O O . ALA A 1 96 ? -1.707 -8.141 7.178 1.00 95.25 96 ALA A O 1
ATOM 752 N N . ALA A 1 97 ? 0.438 -7.833 6.578 1.00 90.56 97 ALA A N 1
ATOM 753 C CA . ALA A 1 97 ? 0.440 -8.860 5.547 1.00 90.56 97 ALA A CA 1
ATOM 754 C C . ALA A 1 97 ? 0.229 -10.267 6.138 1.00 90.56 97 ALA A C 1
ATOM 756 O O . ALA A 1 97 ? 0.705 -10.575 7.230 1.00 90.56 97 ALA A O 1
ATOM 757 N N . GLY A 1 98 ? -0.468 -11.129 5.393 1.00 90.31 98 GLY A N 1
ATOM 758 C CA . GLY A 1 98 ? -0.583 -12.565 5.685 1.00 90.31 98 GLY A CA 1
ATOM 759 C C . GLY A 1 98 ? -1.484 -12.965 6.861 1.00 90.31 98 GLY A C 1
ATOM 760 O O . GLY A 1 98 ? -1.646 -14.156 7.112 1.00 90.31 98 GLY A O 1
ATOM 761 N N . LEU A 1 99 ? -2.102 -12.018 7.575 1.00 95.69 99 LEU A N 1
ATOM 762 C CA . LEU A 1 99 ? -2.988 -12.323 8.702 1.00 95.69 99 LEU A CA 1
ATOM 763 C C . LEU A 1 99 ? -4.465 -12.205 8.283 1.00 95.69 99 LEU A C 1
ATOM 765 O O . LEU A 1 99 ? -4.936 -11.096 8.029 1.00 95.69 99 LEU A O 1
ATOM 769 N N . PRO A 1 100 ? -5.220 -13.319 8.201 1.00 96.38 100 PRO A N 1
ATOM 770 C CA . PRO A 1 100 ? -6.612 -13.293 7.754 1.00 96.38 100 PRO A CA 1
ATOM 771 C C . PRO A 1 100 ? -7.573 -12.790 8.843 1.00 96.38 100 PRO A C 1
ATOM 773 O O . PRO A 1 100 ? -7.270 -12.866 10.029 1.00 96.38 100 PRO A O 1
ATOM 776 N N . LEU A 1 101 ? -8.791 -12.373 8.497 1.00 96.88 101 LEU A N 1
ATOM 777 C CA . LEU A 1 101 ? -9.818 -11.903 9.438 1.00 96.88 101 LEU A CA 1
ATOM 778 C C . LEU A 1 101 ? -10.072 -12.921 10.560 1.00 96.88 101 LEU A C 1
ATOM 780 O O . LEU A 1 101 ? -10.183 -12.533 11.726 1.00 96.88 101 LEU A O 1
ATOM 784 N N . LYS A 1 102 ? -10.054 -14.225 10.237 1.00 96.69 102 LYS A N 1
ATOM 785 C CA . LYS A 1 102 ? -10.182 -15.313 11.225 1.00 96.69 102 LYS A CA 1
ATOM 786 C C . LYS A 1 102 ? -9.119 -15.256 12.331 1.00 96.69 102 LYS A C 1
ATOM 788 O O . LYS A 1 102 ? -9.411 -15.610 13.472 1.00 96.69 102 LYS A O 1
ATOM 793 N N . PHE A 1 103 ? -7.901 -14.795 12.020 1.00 97.50 103 PHE A N 1
ATOM 794 C CA . PHE A 1 103 ? -6.814 -14.642 12.991 1.00 97.50 103 PHE A CA 1
ATOM 795 C C . PHE A 1 103 ? -7.217 -13.646 14.082 1.00 97.50 103 PHE A C 1
ATOM 797 O O . PHE A 1 103 ? -7.121 -13.971 15.268 1.00 97.50 103 PHE A O 1
ATOM 804 N N . TYR A 1 104 ? -7.736 -12.483 13.682 1.00 97.38 104 TYR A N 1
ATOM 805 C CA . TYR A 1 104 ? -8.162 -11.430 14.602 1.00 97.38 104 TYR A CA 1
ATOM 806 C C . TYR A 1 104 ? -9.456 -11.795 15.325 1.00 97.38 104 TYR A C 1
ATOM 808 O O . TYR A 1 104 ? -9.567 -11.575 16.527 1.00 97.38 104 TYR A O 1
ATOM 816 N N . GLN A 1 105 ? -10.421 -12.403 14.628 1.00 95.38 105 GLN A N 1
ATOM 817 C CA . GLN A 1 105 ? -11.679 -12.842 15.238 1.00 95.38 105 GLN A CA 1
ATOM 818 C C . GLN A 1 105 ? -11.440 -13.843 16.372 1.00 95.38 105 GLN A C 1
ATOM 820 O O . GLN A 1 105 ? -12.034 -13.686 17.437 1.00 95.38 105 GLN A O 1
ATOM 825 N N . LYS A 1 106 ? -10.536 -14.817 16.184 1.00 95.81 106 LYS A N 1
ATOM 826 C CA . LYS A 1 106 ? -10.178 -15.792 17.227 1.00 95.81 106 LYS A CA 1
ATOM 827 C C . LYS A 1 106 ? -9.587 -15.117 18.470 1.00 95.81 106 LYS A C 1
ATOM 829 O O . LYS A 1 106 ? -9.903 -15.505 19.589 1.00 95.81 106 LYS A O 1
ATOM 834 N N . ARG A 1 107 ? -8.753 -14.091 18.284 1.00 96.31 107 ARG A N 1
ATOM 835 C CA . ARG A 1 107 ? -8.045 -13.402 19.379 1.00 96.31 107 ARG A CA 1
ATOM 836 C C . ARG A 1 107 ? -8.917 -12.389 20.108 1.00 96.31 107 ARG A C 1
ATOM 838 O O . ARG A 1 107 ? -8.851 -12.293 21.327 1.00 96.31 107 ARG A O 1
ATOM 845 N N . LEU A 1 108 ? -9.781 -11.693 19.374 1.00 95.19 108 LEU A N 1
ATOM 846 C CA . LEU A 1 108 ? -10.603 -10.594 19.884 1.00 95.19 108 LEU A CA 1
ATOM 847 C C . LEU A 1 108 ? -12.066 -10.979 20.170 1.00 95.19 108 LEU A C 1
ATOM 849 O O . LEU A 1 108 ? -12.897 -10.104 20.409 1.00 95.19 108 LEU A O 1
ATOM 853 N N . GLY A 1 109 ? -12.408 -12.272 20.137 1.00 88.00 109 GLY A N 1
ATOM 854 C CA . GLY A 1 109 ? -13.735 -12.767 20.532 1.00 88.00 109 GLY A CA 1
ATOM 855 C C . GLY A 1 109 ? -14.847 -12.572 19.490 1.00 88.00 109 GLY A C 1
ATOM 856 O O . GLY A 1 109 ? -16.019 -12.514 19.844 1.00 88.00 109 GLY A O 1
ATOM 857 N N . GLY A 1 110 ? -14.503 -12.440 18.205 1.00 84.75 110 GLY A N 1
ATOM 858 C CA . GLY A 1 110 ? -15.432 -12.532 17.064 1.00 84.75 110 GLY A CA 1
ATOM 859 C C . GLY A 1 110 ? -16.413 -11.370 16.834 1.00 84.75 110 GLY A C 1
ATOM 860 O O . GLY A 1 110 ? -16.875 -11.203 15.704 1.00 84.75 110 GLY A O 1
ATOM 861 N N . LYS A 1 111 ? -16.707 -10.545 17.847 1.00 90.06 111 LYS A N 1
ATOM 862 C CA . LYS A 1 111 ? -17.694 -9.444 17.776 1.00 90.06 111 LYS A CA 1
ATOM 863 C C . LYS A 1 111 ? -17.146 -8.121 17.230 1.00 90.06 111 LYS A C 1
ATOM 865 O O . LYS A 1 111 ? -17.919 -7.257 16.830 1.00 90.06 111 LYS A O 1
ATOM 870 N N . LYS A 1 112 ? -15.821 -7.951 17.177 1.00 96.00 112 LYS A N 1
ATOM 871 C CA . LYS A 1 112 ? -15.202 -6.679 16.762 1.00 96.00 112 LYS A CA 1
ATOM 872 C C . LYS A 1 112 ? -15.462 -6.359 15.292 1.00 96.00 112 LYS A C 1
ATOM 874 O O . LYS A 1 112 ? -15.593 -7.265 14.465 1.00 96.00 112 LYS A O 1
ATOM 879 N N . LYS A 1 113 ? -15.479 -5.068 14.966 1.00 97.88 113 LYS A N 1
ATOM 880 C CA . LYS A 1 113 ? -15.534 -4.537 13.599 1.00 97.88 113 LYS A CA 1
ATOM 881 C C . LYS A 1 113 ? -14.124 -4.531 13.015 1.00 97.88 113 LYS A C 1
ATOM 883 O O . L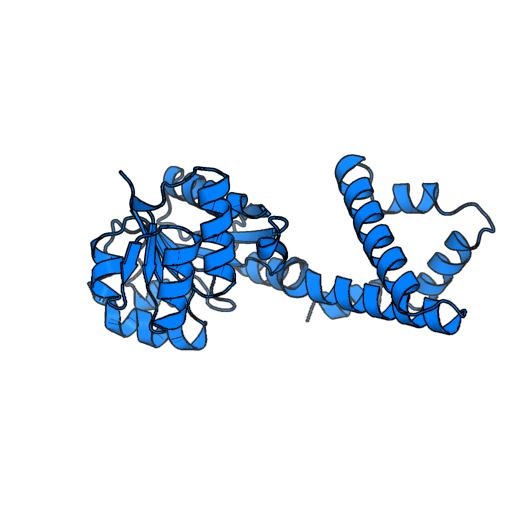YS A 1 113 ? -13.278 -3.784 13.500 1.00 97.88 113 LYS A O 1
ATOM 888 N N . ILE A 1 114 ? -13.856 -5.385 12.027 1.00 98.38 114 ILE A N 1
ATOM 889 C CA . ILE A 1 114 ? -12.495 -5.588 11.509 1.00 98.38 114 ILE A CA 1
ATOM 890 C C . ILE A 1 114 ? -12.483 -5.489 9.988 1.00 98.38 114 ILE A C 1
ATOM 892 O O . ILE A 1 114 ? -13.247 -6.177 9.308 1.00 98.38 114 ILE A O 1
ATOM 896 N N . ILE A 1 115 ? -11.568 -4.670 9.476 1.00 98.44 115 ILE A N 1
ATOM 897 C CA . ILE A 1 115 ? -11.225 -4.560 8.063 1.00 98.44 115 ILE A CA 1
ATOM 898 C C . ILE A 1 115 ? -9.764 -4.981 7.894 1.00 98.44 115 ILE A C 1
ATOM 900 O O . ILE A 1 115 ? -8.864 -4.374 8.474 1.00 98.44 115 ILE A O 1
ATOM 904 N N . ARG A 1 116 ? -9.530 -6.020 7.091 1.00 97.81 116 ARG A N 1
ATOM 905 C CA . ARG A 1 116 ? -8.196 -6.417 6.631 1.00 97.81 116 ARG A CA 1
ATOM 906 C C . ARG A 1 116 ? -7.896 -5.677 5.343 1.00 97.81 116 ARG A C 1
ATOM 908 O O . ARG A 1 116 ? -8.689 -5.731 4.406 1.00 97.81 116 ARG A O 1
ATOM 915 N N . VAL A 1 117 ? -6.741 -5.035 5.296 1.00 97.81 117 VAL A N 1
ATOM 916 C CA . VAL A 1 117 ? -6.259 -4.268 4.155 1.00 97.81 117 VAL A CA 1
ATOM 917 C C . VAL A 1 117 ? -4.897 -4.806 3.745 1.00 97.81 117 VAL A C 1
ATOM 919 O O . VAL A 1 117 ? -4.041 -5.062 4.587 1.00 97.81 117 VAL A O 1
ATOM 922 N N . MET A 1 118 ? -4.686 -4.930 2.442 1.00 96.19 118 MET A N 1
ATOM 923 C CA . MET A 1 118 ? -3.378 -5.134 1.843 1.00 96.19 118 MET A CA 1
ATOM 924 C C . MET A 1 118 ? -3.011 -3.895 1.018 1.00 96.19 118 MET A C 1
ATOM 926 O O . MET A 1 118 ? -3.431 -3.808 -0.139 1.00 96.19 118 MET A O 1
ATOM 930 N N . PRO A 1 119 ? -2.285 -2.918 1.593 1.00 96.12 119 PRO A N 1
ATOM 931 C CA . PRO A 1 119 ? -1.721 -1.808 0.832 1.00 96.12 119 PRO A CA 1
ATOM 932 C C . PRO A 1 119 ? -0.433 -2.236 0.109 1.00 96.12 119 PRO A C 1
ATOM 934 O O . PRO A 1 119 ? 0.093 -3.327 0.330 1.00 96.12 119 PRO A O 1
ATOM 937 N N . ASN A 1 120 ? 0.127 -1.342 -0.705 1.00 96.38 120 A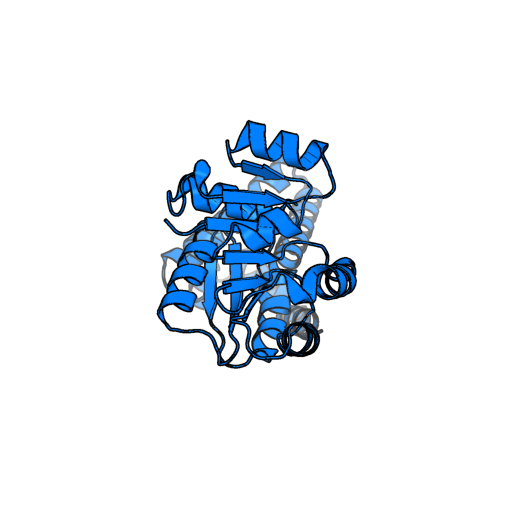SN A N 1
ATOM 938 C CA . ASN A 1 120 ? 1.424 -1.527 -1.352 1.00 96.38 120 ASN A CA 1
ATOM 939 C C . ASN A 1 120 ? 2.330 -0.291 -1.201 1.00 96.38 120 ASN A C 1
ATOM 941 O O . ASN A 1 120 ? 1.894 0.792 -0.807 1.00 96.38 120 ASN A O 1
ATOM 945 N N . THR A 1 121 ? 3.622 -0.452 -1.490 1.00 95.19 121 THR A N 1
ATOM 946 C CA . THR A 1 121 ? 4.652 0.572 -1.243 1.00 95.19 121 THR A CA 1
ATOM 947 C C . THR A 1 121 ? 4.459 1.904 -1.989 1.00 95.19 121 THR A C 1
ATOM 949 O O . THR A 1 121 ? 4.777 2.933 -1.386 1.00 95.19 121 THR A O 1
ATOM 952 N N . PRO A 1 122 ? 3.874 1.972 -3.205 1.00 96.56 122 PRO A N 1
ATOM 953 C CA . PRO A 1 122 ? 3.532 3.240 -3.860 1.00 96.56 122 PRO A CA 1
ATOM 954 C C . PRO A 1 122 ? 2.617 4.180 -3.059 1.00 96.56 122 PRO A C 1
ATOM 956 O O . PRO A 1 122 ? 2.564 5.376 -3.354 1.00 96.56 122 PRO A O 1
ATOM 959 N N . ALA A 1 123 ? 1.957 3.704 -1.996 1.00 96.75 123 ALA A N 1
ATOM 960 C CA . ALA A 1 123 ? 1.262 4.569 -1.040 1.00 96.75 123 ALA A CA 1
ATOM 961 C C . ALA A 1 123 ? 2.175 5.669 -0.458 1.00 96.75 123 ALA A C 1
ATOM 963 O O . ALA A 1 123 ? 1.720 6.780 -0.178 1.00 96.75 123 ALA A O 1
ATOM 964 N N . MET A 1 124 ? 3.486 5.413 -0.348 1.00 94.00 124 MET A N 1
ATOM 965 C CA . MET A 1 124 ? 4.476 6.398 0.109 1.00 94.00 124 MET A CA 1
ATOM 966 C C . MET A 1 124 ? 4.540 7.650 -0.777 1.00 94.00 124 MET A C 1
ATOM 968 O O . MET A 1 124 ? 4.911 8.710 -0.274 1.00 94.00 124 MET A O 1
ATOM 972 N N . VAL A 1 125 ? 4.097 7.564 -2.035 1.00 94.19 125 VAL A N 1
ATOM 973 C CA . VAL A 1 125 ? 4.015 8.678 -2.998 1.00 94.19 125 VAL A CA 1
ATOM 974 C C . VAL A 1 125 ? 2.577 8.957 -3.466 1.00 94.19 125 VAL A C 1
ATOM 976 O O . VAL A 1 125 ? 2.369 9.583 -4.497 1.00 94.19 125 VAL A O 1
ATOM 979 N N . ASN A 1 126 ? 1.570 8.539 -2.688 1.00 95.31 126 ASN A N 1
ATOM 980 C CA . ASN A 1 126 ? 0.133 8.718 -2.970 1.00 95.31 126 ASN A CA 1
ATOM 981 C C . ASN A 1 126 ? -0.400 7.979 -4.210 1.00 95.31 126 ASN A C 1
ATOM 983 O O . ASN A 1 126 ? -1.483 8.301 -4.697 1.00 95.31 126 ASN A O 1
ATOM 987 N N . LEU A 1 127 ? 0.338 6.991 -4.712 1.00 96.06 127 LEU A N 1
ATOM 988 C CA . LEU A 1 127 ? -0.051 6.173 -5.863 1.00 96.06 127 LEU A CA 1
ATOM 989 C C . LEU A 1 127 ? -0.284 4.715 -5.454 1.00 96.06 127 LEU A C 1
ATOM 991 O O . LEU A 1 127 ? -0.050 3.791 -6.228 1.00 96.06 127 LEU A O 1
ATOM 995 N N . GLY A 1 128 ? -0.714 4.505 -4.210 1.00 97.06 128 GLY A N 1
ATOM 996 C CA . GLY A 1 128 ? -0.983 3.184 -3.667 1.00 97.06 128 GLY A CA 1
ATOM 997 C C . GLY A 1 128 ? -2.176 2.491 -4.325 1.00 97.06 128 GLY A C 1
ATOM 998 O O . GLY A 1 128 ? -3.099 3.124 -4.838 1.00 97.06 128 GLY A O 1
ATOM 999 N N . ALA A 1 129 ? -2.183 1.168 -4.243 1.00 97.44 129 ALA A N 1
ATOM 1000 C CA . ALA A 1 129 ? -3.331 0.325 -4.532 1.00 97.44 129 ALA A CA 1
ATOM 1001 C C . ALA A 1 129 ? -3.547 -0.611 -3.342 1.00 97.44 129 ALA A C 1
ATOM 1003 O O . ALA A 1 129 ? -2.659 -1.388 -2.987 1.00 97.44 129 ALA A O 1
ATOM 1004 N N . SER A 1 130 ? -4.716 -0.505 -2.711 1.00 97.25 130 SER A N 1
ATOM 1005 C CA . SER A 1 130 ? -5.067 -1.289 -1.527 1.00 97.25 130 SER A CA 1
ATOM 1006 C C . SER A 1 130 ? -6.244 -2.213 -1.806 1.00 97.25 130 SER A C 1
ATOM 1008 O O . SER A 1 130 ? -7.328 -1.747 -2.138 1.00 97.25 130 SER A O 1
ATOM 1010 N N . GLY A 1 131 ? -6.077 -3.516 -1.609 1.00 97.38 131 GLY A N 1
ATOM 1011 C CA . GLY A 1 131 ? -7.215 -4.433 -1.506 1.00 97.38 131 GLY A CA 1
ATOM 1012 C C . GLY A 1 131 ? -7.727 -4.474 -0.078 1.00 97.38 131 GLY A C 1
ATOM 1013 O O . GLY A 1 131 ? -6.917 -4.452 0.847 1.00 97.38 131 GLY A O 1
ATOM 1014 N N . TYR A 1 132 ? -9.035 -4.568 0.142 1.00 97.94 132 TYR A N 1
ATOM 1015 C CA . TYR A 1 132 ? -9.540 -4.786 1.494 1.00 97.94 132 TYR A CA 1
ATOM 1016 C C . TYR A 1 132 ? -10.801 -5.649 1.563 1.00 97.94 132 TYR A C 1
ATOM 1018 O O . TYR A 1 132 ? -11.637 -5.656 0.661 1.00 97.94 132 TYR A O 1
ATOM 1026 N N . SER A 1 133 ? -10.924 -6.373 2.674 1.00 97.81 133 SER A N 1
ATOM 1027 C CA . SER A 1 133 ? -12.074 -7.205 3.021 1.00 97.81 133 SER A CA 1
ATOM 1028 C C . SER A 1 133 ? -12.501 -6.905 4.451 1.00 97.81 133 SER A C 1
ATOM 1030 O O . SER A 1 133 ? -11.678 -6.659 5.334 1.00 97.81 133 SER A O 1
ATOM 1032 N N . ALA A 1 134 ? -13.803 -6.946 4.690 1.00 97.31 134 ALA A N 1
ATOM 1033 C CA . ALA A 1 134 ? -14.415 -6.650 5.976 1.00 97.31 134 ALA A CA 1
ATOM 1034 C C . ALA A 1 134 ? -15.070 -7.905 6.555 1.00 97.31 134 ALA A C 1
ATOM 1036 O O . ALA A 1 134 ? -15.566 -8.751 5.811 1.00 97.31 134 ALA A O 1
ATOM 1037 N N . ASN A 1 135 ? -15.110 -8.021 7.881 1.00 96.56 135 ASN A N 1
ATOM 1038 C CA . ASN A 1 135 ? -15.957 -9.027 8.513 1.00 96.56 135 ASN A CA 1
ATOM 1039 C C . ASN A 1 135 ? -17.434 -8.589 8.529 1.00 96.56 135 ASN A C 1
ATOM 1041 O O . ASN A 1 135 ? -17.772 -7.434 8.270 1.00 96.56 135 ASN A O 1
ATOM 1045 N N . LYS A 1 136 ? -18.328 -9.517 8.886 1.00 95.38 136 LYS A N 1
ATOM 1046 C CA . LYS A 1 136 ? -19.785 -9.294 8.897 1.00 95.38 136 LYS A CA 1
ATOM 1047 C C . LYS A 1 136 ? -20.282 -8.219 9.877 1.00 95.38 136 LYS A C 1
ATOM 1049 O O . LYS A 1 136 ? -21.442 -7.839 9.807 1.00 95.38 136 LYS A O 1
ATOM 1054 N N . ASN A 1 137 ? -19.433 -7.752 10.793 1.00 96.00 137 ASN A N 1
ATOM 1055 C CA . ASN A 1 137 ? -19.814 -6.783 11.825 1.00 96.00 137 ASN A CA 1
ATOM 1056 C C . ASN A 1 137 ? -19.680 -5.326 11.337 1.00 96.00 137 ASN A C 1
ATOM 1058 O O . ASN A 1 137 ? -20.057 -4.399 12.051 1.00 96.00 137 ASN A O 1
ATOM 1062 N N . ILE A 1 138 ? -19.111 -5.112 10.145 1.00 96.62 138 ILE A N 1
ATOM 1063 C CA . ILE A 1 138 ? -18.862 -3.790 9.565 1.00 96.62 138 ILE A CA 1
ATOM 1064 C C . ILE A 1 138 ? -20.149 -3.187 9.001 1.00 96.62 138 ILE A C 1
ATOM 1066 O O . ILE A 1 138 ? -20.841 -3.805 8.193 1.00 96.62 138 ILE A O 1
ATOM 1070 N N . LYS A 1 139 ? -20.448 -1.941 9.388 1.00 95.31 139 LYS A N 1
ATOM 1071 C CA . LYS A 1 139 ? -21.569 -1.173 8.835 1.00 95.31 139 LYS A CA 1
ATOM 1072 C C . LYS A 1 139 ? -21.128 -0.391 7.597 1.00 95.31 139 LYS A C 1
ATOM 1074 O O . LYS A 1 139 ? -19.945 -0.124 7.385 1.00 95.31 139 LYS A O 1
ATOM 1079 N N . LYS A 1 140 ? -22.101 0.074 6.804 1.00 95.94 140 LYS A N 1
ATOM 1080 C CA . LYS A 1 140 ? -21.851 0.920 5.620 1.00 95.94 140 LYS A CA 1
ATOM 1081 C C . LYS A 1 140 ? -21.018 2.167 5.956 1.00 95.94 140 LYS A C 1
ATOM 1083 O O . LYS A 1 140 ? -20.099 2.499 5.216 1.00 95.94 140 LYS A O 1
ATOM 1088 N N . ALA A 1 141 ? -21.301 2.820 7.085 1.00 96.12 141 ALA A N 1
ATOM 1089 C CA . ALA A 1 141 ? -20.560 4.000 7.534 1.00 96.12 141 ALA A CA 1
ATOM 1090 C C . ALA A 1 141 ? -19.091 3.689 7.883 1.00 96.12 141 ALA A C 1
ATOM 1092 O O . ALA A 1 141 ? -18.208 4.461 7.514 1.00 96.12 141 ALA A O 1
ATOM 1093 N N . ASP A 1 142 ? -18.819 2.545 8.527 1.00 96.88 142 ASP A N 1
ATOM 1094 C CA . ASP A 1 142 ? -17.451 2.103 8.829 1.00 96.88 142 ASP A CA 1
ATOM 1095 C C . ASP A 1 142 ? -16.659 1.870 7.527 1.00 96.88 142 ASP A C 1
ATOM 1097 O O . ASP A 1 142 ? -15.512 2.296 7.409 1.00 96.88 142 ASP A O 1
ATOM 1101 N N . LYS A 1 143 ? -17.295 1.245 6.522 1.00 96.75 143 LYS A N 1
ATOM 1102 C CA . LYS A 1 143 ? -16.695 1.002 5.201 1.00 96.75 143 LYS A CA 1
ATOM 1103 C C . LYS A 1 143 ? -16.339 2.309 4.485 1.00 96.75 143 LYS A C 1
ATOM 1105 O O . LYS A 1 143 ? -15.205 2.459 4.047 1.00 96.75 143 LYS A O 1
ATOM 1110 N N . ILE A 1 144 ? -17.267 3.269 4.431 1.00 97.31 144 ILE A N 1
ATOM 1111 C CA . ILE A 1 144 ? -17.033 4.588 3.811 1.00 97.31 144 ILE A CA 1
ATOM 1112 C C . ILE A 1 144 ? -15.864 5.309 4.494 1.00 97.31 144 ILE A C 1
ATOM 1114 O O . ILE A 1 144 ? -15.038 5.936 3.833 1.00 97.31 144 ILE A O 1
ATOM 1118 N N . LEU A 1 145 ? -15.779 5.232 5.824 1.00 96.81 145 LEU A N 1
ATOM 1119 C CA . LEU A 1 145 ? -14.699 5.863 6.575 1.00 96.81 145 LEU A CA 1
ATOM 1120 C C . LEU A 1 145 ? -13.345 5.195 6.308 1.00 96.81 145 LEU A C 1
ATOM 1122 O O . LEU A 1 145 ? -12.351 5.892 6.109 1.00 96.81 145 LEU A O 1
ATOM 1126 N N . ALA A 1 146 ? -13.312 3.863 6.243 1.00 97.81 146 ALA A N 1
ATOM 1127 C CA . ALA A 1 146 ? -12.115 3.123 5.867 1.00 97.81 146 ALA A CA 1
ATOM 1128 C C . ALA A 1 146 ? -11.670 3.452 4.435 1.00 97.81 146 ALA A C 1
ATOM 1130 O O . ALA A 1 146 ? -10.500 3.745 4.224 1.00 97.81 146 ALA A O 1
ATOM 1131 N N . GLU A 1 147 ? -12.588 3.498 3.467 1.00 98.19 147 GLU A N 1
ATOM 1132 C CA . GLU A 1 147 ? -12.282 3.899 2.087 1.00 98.19 147 GLU A CA 1
ATOM 1133 C C . GLU A 1 147 ? -11.716 5.318 2.022 1.00 98.19 147 GLU A C 1
ATOM 1135 O O . GLU A 1 147 ? -10.723 5.535 1.337 1.00 98.19 147 GLU A O 1
ATOM 1140 N N . LYS A 1 148 ? -12.271 6.278 2.775 1.00 97.94 148 LYS A N 1
ATOM 1141 C CA . LYS A 1 148 ? -11.701 7.634 2.865 1.00 97.94 148 LYS A CA 1
ATOM 1142 C C . LYS A 1 148 ? -10.253 7.604 3.359 1.00 97.94 148 LYS A C 1
ATOM 1144 O O . LYS A 1 148 ? -9.396 8.235 2.749 1.00 97.94 148 LYS A O 1
ATOM 1149 N N . ILE A 1 149 ? -9.977 6.855 4.428 1.00 98.19 149 ILE A N 1
ATOM 1150 C CA . ILE A 1 149 ? -8.629 6.699 4.995 1.00 98.19 149 ILE A CA 1
ATOM 1151 C C . ILE A 1 149 ? -7.668 6.072 3.975 1.00 98.19 149 ILE A C 1
ATOM 1153 O O . ILE A 1 149 ? -6.582 6.599 3.751 1.00 98.19 149 ILE A O 1
ATOM 1157 N N . LEU A 1 150 ? -8.062 4.965 3.342 1.00 98.06 150 LEU A N 1
ATOM 1158 C CA . LEU A 1 150 ? -7.215 4.237 2.392 1.00 98.06 150 LEU A CA 1
ATOM 1159 C C . LEU A 1 150 ? -6.984 5.029 1.102 1.00 98.06 150 LEU A C 1
ATOM 1161 O O . LEU A 1 150 ? -5.866 5.068 0.589 1.00 98.06 150 LEU A O 1
ATOM 1165 N N . ASN A 1 151 ? -8.014 5.725 0.617 1.00 98.38 151 ASN A N 1
ATOM 1166 C CA . ASN A 1 151 ? -7.930 6.536 -0.595 1.00 98.38 151 ASN A CA 1
ATOM 1167 C C . ASN A 1 151 ? -7.118 7.827 -0.403 1.00 98.38 151 ASN A C 1
ATOM 1169 O O . ASN A 1 151 ? -6.834 8.539 -1.365 1.00 98.38 151 ASN A O 1
ATOM 1173 N N . ALA A 1 152 ? -6.696 8.135 0.827 1.00 98.06 152 ALA A N 1
ATOM 1174 C CA . ALA A 1 152 ? -5.824 9.269 1.102 1.00 98.06 152 ALA A CA 1
ATOM 1175 C C . ALA A 1 152 ? -4.430 9.120 0.462 1.00 98.06 152 ALA A C 1
ATOM 1177 O O . ALA A 1 152 ? -3.737 10.118 0.259 1.00 98.06 152 ALA A O 1
ATOM 1178 N N . VAL A 1 153 ? -4.026 7.884 0.143 1.00 97.81 153 VAL A N 1
ATOM 1179 C CA . VAL A 1 153 ? -2.701 7.536 -0.397 1.00 97.81 153 VAL A CA 1
ATOM 1180 C C . VAL A 1 153 ? -2.758 6.740 -1.702 1.00 97.81 153 VAL A C 1
ATOM 1182 O O . VAL A 1 153 ? -1.748 6.167 -2.109 1.00 97.81 153 VAL A O 1
ATOM 1185 N N . GLY A 1 154 ? -3.912 6.674 -2.363 1.00 97.12 154 GLY A N 1
ATOM 1186 C CA . GLY A 1 154 ? -4.070 5.899 -3.589 1.00 97.12 154 GLY A CA 1
ATOM 1187 C C . GLY A 1 154 ? -5.503 5.441 -3.816 1.00 97.12 154 GLY A C 1
ATOM 1188 O O . GLY A 1 154 ? -6.438 6.093 -3.366 1.00 97.12 154 GLY A O 1
ATOM 1189 N N . MET A 1 155 ? -5.682 4.322 -4.514 1.00 96.69 155 MET A N 1
ATOM 119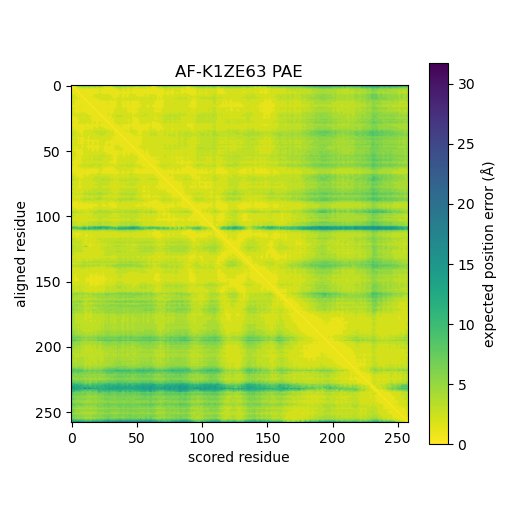0 C CA . MET A 1 155 ? -6.992 3.685 -4.660 1.00 96.69 155 MET A CA 1
ATOM 1191 C C . MET A 1 155 ? -7.180 2.542 -3.659 1.00 96.69 155 MET A C 1
ATOM 1193 O O . MET A 1 155 ? -6.219 1.879 -3.257 1.00 96.69 155 MET A O 1
ATOM 1197 N N . SER A 1 156 ? -8.433 2.257 -3.317 1.00 97.56 156 SER A N 1
ATOM 1198 C CA . SER A 1 156 ? -8.823 1.060 -2.581 1.00 97.56 156 SER A CA 1
ATOM 1199 C C . SER A 1 156 ? -9.886 0.269 -3.338 1.00 97.56 156 SER A C 1
ATOM 1201 O O . SER A 1 156 ? -10.755 0.837 -3.996 1.00 97.56 156 SER A O 1
ATOM 1203 N N . LEU A 1 157 ? -9.790 -1.056 -3.259 1.00 97.56 157 LEU A N 1
ATOM 1204 C CA . LEU A 1 157 ? -10.708 -2.006 -3.870 1.00 97.56 157 LEU A CA 1
ATOM 1205 C C . LEU A 1 157 ? -11.286 -2.915 -2.787 1.00 97.56 157 LEU A C 1
ATOM 1207 O O . LEU A 1 157 ? -10.563 -3.676 -2.142 1.00 97.56 157 LEU A O 1
ATOM 1211 N N . ALA A 1 158 ? -12.603 -2.848 -2.612 1.00 97.25 158 ALA A N 1
ATOM 1212 C CA . ALA A 1 158 ? -13.325 -3.752 -1.731 1.00 97.25 158 ALA A CA 1
ATOM 1213 C C . ALA A 1 158 ? -13.524 -5.112 -2.413 1.00 97.25 158 ALA A C 1
ATOM 1215 O O . ALA A 1 158 ? -14.083 -5.172 -3.509 1.00 97.25 158 ALA A O 1
ATOM 1216 N N . VAL A 1 159 ? -13.167 -6.202 -1.738 1.00 96.62 159 VAL A N 1
ATOM 1217 C CA . VAL A 1 159 ? -13.485 -7.569 -2.178 1.00 96.62 159 VAL A CA 1
ATOM 1218 C C . VAL A 1 159 ? -14.476 -8.230 -1.227 1.00 96.62 159 VAL A C 1
ATOM 1220 O O . VAL A 1 159 ? -14.431 -8.022 -0.016 1.00 96.62 159 VAL A O 1
ATOM 1223 N N . LYS A 1 160 ? -15.402 -9.024 -1.781 1.00 92.56 160 LYS A N 1
ATOM 1224 C CA . LYS A 1 160 ? -16.387 -9.775 -0.982 1.00 92.56 160 LYS A CA 1
ATOM 1225 C C . LYS A 1 160 ? -15.766 -11.022 -0.355 1.00 92.56 160 LYS A C 1
ATOM 1227 O O . LYS A 1 160 ? -16.084 -11.358 0.780 1.00 92.56 160 LYS A O 1
ATOM 1232 N N . ASN A 1 161 ? -14.909 -11.716 -1.104 1.00 94.31 161 ASN A N 1
ATOM 1233 C CA . ASN A 1 161 ? -14.216 -12.905 -0.632 1.00 94.31 161 ASN A CA 1
ATOM 1234 C C . ASN A 1 161 ? -12.809 -12.516 -0.182 1.00 94.31 161 ASN A C 1
ATOM 1236 O O . ASN A 1 161 ? -11.989 -12.102 -0.998 1.00 94.31 161 ASN A O 1
ATOM 1240 N N . GLU A 1 162 ? -12.513 -12.703 1.104 1.00 94.62 162 GLU A N 1
ATOM 1241 C CA . GLU A 1 162 ? -11.205 -12.382 1.672 1.00 94.62 162 GLU A CA 1
ATOM 1242 C C . GLU A 1 162 ? -10.043 -13.076 0.937 1.00 94.62 162 GLU A C 1
ATOM 1244 O O . GLU A 1 162 ? -8.968 -12.495 0.834 1.00 94.62 162 GLU A O 1
ATOM 1249 N N . ARG A 1 163 ? -10.245 -14.271 0.363 1.00 92.25 163 ARG A N 1
ATOM 1250 C CA . ARG A 1 163 ? -9.201 -14.968 -0.414 1.00 92.25 163 ARG A CA 1
ATOM 1251 C C . ARG A 1 163 ? -8.731 -14.167 -1.634 1.00 92.25 163 ARG A C 1
ATOM 1253 O O . ARG A 1 163 ? -7.616 -14.356 -2.101 1.00 92.25 163 ARG A O 1
ATOM 1260 N N . GLN A 1 164 ? -9.544 -13.233 -2.135 1.00 94.44 164 GLN A N 1
ATOM 1261 C CA . GLN A 1 164 ? -9.138 -12.333 -3.219 1.00 94.44 164 GLN A CA 1
ATOM 1262 C C . GLN A 1 164 ? -8.079 -11.314 -2.768 1.00 94.44 164 GLN A C 1
ATOM 1264 O O . GLN A 1 164 ? -7.398 -10.749 -3.617 1.00 94.44 164 GLN A O 1
ATOM 1269 N N . ILE A 1 165 ? -7.882 -11.104 -1.460 1.00 93.50 165 ILE A N 1
ATOM 1270 C CA . ILE A 1 165 ? -6.762 -10.300 -0.945 1.00 93.50 165 ILE A CA 1
ATOM 1271 C C . ILE A 1 165 ? -5.419 -10.938 -1.295 1.00 93.50 165 ILE A C 1
ATOM 1273 O O . ILE A 1 165 ? -4.460 -10.211 -1.545 1.00 93.50 165 ILE A O 1
ATOM 1277 N N . ASP A 1 166 ? -5.336 -12.265 -1.366 1.00 87.06 166 ASP A N 1
ATOM 1278 C CA . ASP A 1 166 ? -4.093 -12.950 -1.723 1.00 87.06 166 ASP A CA 1
ATOM 1279 C C . ASP A 1 166 ? -3.790 -12.749 -3.222 1.00 87.06 166 ASP A C 1
ATOM 1281 O O . ASP A 1 166 ? -2.667 -12.412 -3.590 1.00 87.06 166 ASP A O 1
ATOM 1285 N N . ALA A 1 167 ? -4.817 -12.779 -4.081 1.00 91.38 167 ALA A N 1
ATOM 1286 C CA . ALA A 1 167 ? -4.682 -12.406 -5.493 1.00 91.38 167 ALA A CA 1
ATOM 1287 C C . ALA A 1 167 ? -4.281 -10.927 -5.675 1.00 91.38 167 ALA A C 1
ATOM 1289 O O . ALA A 1 167 ? -3.411 -10.610 -6.484 1.00 91.38 167 ALA A O 1
ATOM 1290 N N . ILE A 1 168 ? -4.862 -10.014 -4.888 1.00 92.62 168 ILE A N 1
ATOM 1291 C CA . ILE A 1 168 ? -4.462 -8.597 -4.885 1.00 92.62 168 ILE A CA 1
ATOM 1292 C C . ILE A 1 168 ? -3.023 -8.435 -4.383 1.00 92.62 168 ILE A C 1
ATOM 1294 O O . ILE A 1 168 ? -2.272 -7.623 -4.913 1.00 92.62 168 ILE A O 1
ATOM 1298 N N . THR A 1 169 ? -2.609 -9.224 -3.393 1.00 89.00 169 THR A N 1
ATOM 1299 C CA . THR A 1 169 ? -1.229 -9.232 -2.896 1.00 89.00 169 THR A CA 1
ATOM 1300 C C . THR A 1 169 ? -0.261 -9.590 -4.014 1.00 89.00 169 THR A C 1
ATOM 1302 O O . THR A 1 169 ? 0.692 -8.847 -4.242 1.00 89.00 169 THR A O 1
ATOM 1305 N N . ALA A 1 170 ? -0.533 -10.669 -4.746 1.00 89.94 170 ALA A N 1
ATOM 1306 C CA . ALA A 1 170 ? 0.291 -11.075 -5.874 1.00 89.94 170 ALA A CA 1
ATOM 1307 C C . ALA A 1 170 ? 0.320 -10.014 -6.986 1.00 89.94 170 ALA A C 1
ATOM 1309 O O . ALA A 1 170 ? 1.383 -9.694 -7.506 1.00 89.94 170 ALA A O 1
ATOM 1310 N N . LEU A 1 171 ? -0.826 -9.405 -7.306 1.00 93.38 171 LEU A N 1
ATOM 1311 C CA . LEU A 1 171 ? -0.919 -8.431 -8.392 1.00 93.38 171 LEU A CA 1
ATOM 1312 C C . LEU A 1 171 ? -0.330 -7.058 -8.029 1.00 93.38 171 LEU A C 1
ATOM 1314 O O . LEU A 1 171 ? 0.550 -6.556 -8.722 1.00 93.38 171 LEU A O 1
ATOM 1318 N N . SER A 1 172 ? -0.819 -6.422 -6.962 1.00 92.62 172 SER A N 1
ATOM 1319 C CA . SER A 1 172 ? -0.489 -5.032 -6.614 1.00 92.62 172 SER A CA 1
ATOM 1320 C C . SER A 1 172 ? 0.411 -4.897 -5.392 1.00 92.62 172 SER A C 1
ATOM 1322 O O . SER A 1 172 ? 1.100 -3.885 -5.274 1.00 92.62 172 SER A O 1
ATOM 1324 N N . GLY A 1 173 ? 0.420 -5.874 -4.482 1.00 90.38 173 GLY A N 1
ATOM 1325 C CA . GLY A 1 173 ? 1.336 -5.898 -3.337 1.00 90.38 173 GLY A CA 1
ATOM 1326 C C . GLY A 1 173 ? 2.781 -6.120 -3.785 1.00 90.38 173 GLY A C 1
ATOM 1327 O O . GLY A 1 173 ? 3.653 -5.304 -3.490 1.00 90.38 173 GLY A O 1
ATOM 1328 N N . SER A 1 174 ? 2.998 -7.186 -4.556 1.00 92.06 174 SER A N 1
ATOM 1329 C CA . SER A 1 174 ? 4.280 -7.539 -5.179 1.00 92.06 174 SER A CA 1
ATOM 1330 C C . SER A 1 174 ? 4.531 -6.801 -6.499 1.00 92.06 174 SER A C 1
ATOM 1332 O O . SER A 1 174 ? 5.684 -6.602 -6.873 1.00 92.06 174 SER A O 1
ATOM 1334 N N . GLY A 1 175 ? 3.468 -6.322 -7.158 1.00 94.56 175 GLY A N 1
ATOM 1335 C CA . GLY A 1 175 ? 3.493 -5.577 -8.426 1.00 94.56 175 GLY A CA 1
ATOM 1336 C C . GLY A 1 175 ? 4.622 -4.553 -8.598 1.00 94.56 175 GLY A C 1
ATOM 1337 O O . GLY A 1 175 ? 5.308 -4.588 -9.621 1.00 94.56 175 GLY A O 1
ATOM 1338 N N . PRO A 1 176 ? 4.882 -3.663 -7.616 1.00 96.31 176 PRO A N 1
ATOM 1339 C CA . PRO A 1 176 ? 5.972 -2.695 -7.702 1.00 96.31 176 PRO A CA 1
ATOM 1340 C C . PRO A 1 176 ? 7.338 -3.337 -7.968 1.00 96.31 176 PRO A C 1
ATOM 1342 O O . PRO A 1 176 ? 8.113 -2.800 -8.752 1.00 96.31 176 PRO A O 1
ATOM 1345 N N . ALA A 1 177 ? 7.621 -4.506 -7.383 1.00 96.69 177 ALA A N 1
ATOM 1346 C CA . ALA A 1 177 ? 8.881 -5.211 -7.604 1.00 96.69 177 ALA A CA 1
ATOM 1347 C C . ALA A 1 177 ? 9.020 -5.704 -9.052 1.00 96.69 177 ALA A C 1
ATOM 1349 O O . ALA A 1 177 ? 10.120 -5.671 -9.598 1.00 96.69 177 ALA A O 1
ATOM 1350 N N . TYR A 1 178 ? 7.918 -6.098 -9.695 1.00 96.69 178 TYR A N 1
ATOM 1351 C CA . TYR A 1 178 ? 7.923 -6.506 -11.103 1.00 96.69 178 TYR A CA 1
ATOM 1352 C C . TYR A 1 178 ? 8.259 -5.320 -12.010 1.00 96.69 178 TYR A C 1
ATOM 1354 O O . TYR A 1 178 ? 9.075 -5.446 -12.920 1.00 96.69 178 TYR A O 1
ATOM 1362 N N . VAL A 1 179 ? 7.699 -4.144 -11.708 1.00 97.56 179 VAL A N 1
ATOM 1363 C CA . VAL A 1 179 ? 8.014 -2.899 -12.421 1.00 97.56 179 VAL A CA 1
ATOM 1364 C C . VAL A 1 179 ? 9.477 -2.502 -12.209 1.00 97.56 179 VAL A C 1
ATOM 1366 O O . VAL A 1 179 ? 10.143 -2.115 -13.165 1.00 97.56 179 VAL A O 1
ATOM 1369 N N . TYR A 1 180 ? 10.011 -2.635 -10.990 1.00 97.75 180 TYR A N 1
ATOM 1370 C CA . TYR A 1 180 ? 11.426 -2.354 -10.716 1.00 97.75 180 TYR A CA 1
ATOM 1371 C C . TYR A 1 180 ? 12.361 -3.314 -11.452 1.00 97.75 180 TYR A C 1
ATOM 1373 O O . TYR A 1 180 ? 13.377 -2.874 -11.985 1.00 97.75 180 TYR A O 1
ATOM 1381 N N . LEU A 1 181 ? 12.007 -4.600 -11.520 1.00 98.25 181 LEU A N 1
ATOM 1382 C CA . LEU A 1 181 ? 12.765 -5.602 -12.263 1.00 98.25 181 LEU A CA 1
ATOM 1383 C C . LEU A 1 181 ? 12.769 -5.295 -13.767 1.00 98.25 181 LEU A C 1
ATOM 1385 O O . LEU A 1 181 ? 13.822 -5.326 -14.399 1.00 98.25 181 LEU A O 1
ATOM 1389 N N . PHE A 1 182 ? 11.613 -4.936 -14.330 1.00 98.12 182 PHE A N 1
ATOM 1390 C CA . PHE A 1 182 ? 11.512 -4.538 -15.733 1.00 98.12 182 PHE A CA 1
ATOM 1391 C C . PHE A 1 182 ? 12.324 -3.269 -16.025 1.00 98.12 182 PHE A C 1
ATOM 1393 O O . PHE A 1 182 ? 13.123 -3.248 -16.960 1.00 98.12 182 PHE A O 1
ATOM 1400 N N . ALA A 1 183 ? 12.208 -2.244 -15.174 1.00 98.56 183 ALA A N 1
ATOM 1401 C CA . ALA A 1 183 ? 13.002 -1.024 -15.286 1.00 98.56 183 ALA A CA 1
ATOM 1402 C C . ALA A 1 183 ? 14.510 -1.315 -15.216 1.00 98.56 183 ALA A C 1
ATOM 1404 O O . ALA A 1 183 ? 15.285 -0.775 -16.001 1.00 98.56 183 ALA A O 1
ATOM 1405 N N . GLN A 1 184 ? 14.934 -2.197 -14.305 1.00 98.50 184 GLN A N 1
ATOM 1406 C CA . GLN A 1 184 ? 16.326 -2.621 -14.195 1.00 98.50 184 GLN A CA 1
ATOM 1407 C C . GLN A 1 184 ? 16.811 -3.278 -15.492 1.00 98.50 184 GLN A C 1
ATOM 1409 O O . GLN A 1 184 ? 17.880 -2.911 -15.978 1.00 98.50 184 GLN A O 1
ATOM 1414 N N . ALA A 1 185 ? 16.032 -4.196 -16.069 1.00 98.31 185 ALA A N 1
ATOM 1415 C CA . ALA A 1 185 ? 16.377 -4.855 -17.327 1.00 98.31 185 ALA A CA 1
ATOM 1416 C C . ALA A 1 185 ? 16.500 -3.852 -18.488 1.00 98.31 185 ALA A C 1
ATOM 1418 O O . ALA A 1 185 ? 17.493 -3.879 -19.214 1.00 98.31 185 ALA A O 1
ATOM 1419 N N . MET A 1 186 ? 15.556 -2.912 -18.614 1.00 98.44 186 MET A N 1
ATOM 1420 C CA . MET A 1 186 ? 15.615 -1.856 -19.634 1.00 98.44 186 MET A CA 1
ATOM 1421 C C . MET A 1 186 ? 16.852 -0.962 -19.477 1.00 98.44 186 MET A C 1
ATOM 1423 O O . MET A 1 186 ? 17.514 -0.646 -20.463 1.00 98.44 186 MET A O 1
ATOM 1427 N N . ILE A 1 187 ? 17.190 -0.572 -18.241 1.00 98.75 187 ILE A N 1
ATOM 1428 C CA . ILE A 1 187 ? 18.378 0.248 -17.961 1.00 98.75 187 ILE A CA 1
ATOM 1429 C C . ILE A 1 187 ? 19.648 -0.488 -18.397 1.00 98.75 187 ILE A C 1
ATOM 1431 O O . ILE A 1 187 ? 20.512 0.120 -19.026 1.00 98.75 187 ILE A O 1
ATOM 1435 N N . GLN A 1 188 ? 19.762 -1.783 -18.084 1.00 98.62 188 GLN A N 1
ATOM 1436 C CA . GLN A 1 188 ? 20.927 -2.584 -18.471 1.00 98.62 188 GLN A CA 1
ATOM 1437 C C . GLN A 1 188 ? 21.048 -2.728 -19.990 1.00 98.62 188 GLN A C 1
ATOM 1439 O O . GLN A 1 188 ? 22.140 -2.547 -20.522 1.00 98.62 188 GLN A O 1
ATOM 1444 N N . ALA A 1 189 ? 19.938 -2.964 -20.694 1.00 98.19 189 ALA A N 1
ATOM 1445 C CA . ALA A 1 189 ? 19.934 -3.015 -22.154 1.00 98.19 189 ALA A CA 1
ATOM 1446 C C . ALA A 1 189 ? 20.392 -1.682 -22.775 1.00 98.19 189 ALA A C 1
ATOM 1448 O O . ALA A 1 189 ? 21.241 -1.675 -23.660 1.00 98.19 189 ALA A O 1
ATOM 1449 N N . GLY A 1 190 ? 19.913 -0.541 -22.266 1.00 98.25 190 GLY A N 1
ATOM 1450 C CA . GLY A 1 190 ? 20.355 0.776 -22.741 1.00 98.25 190 GLY A CA 1
ATOM 1451 C C . GLY A 1 190 ? 21.855 1.025 -22.534 1.00 98.25 190 GLY A C 1
ATOM 1452 O O . GLY A 1 190 ? 22.509 1.594 -23.405 1.00 98.25 190 GLY A O 1
ATOM 1453 N N . ILE A 1 191 ? 22.420 0.551 -21.416 1.00 98.56 191 ILE A N 1
ATOM 1454 C CA . ILE A 1 191 ? 23.867 0.637 -21.154 1.00 98.56 191 ILE A CA 1
ATOM 1455 C C . ILE A 1 191 ? 24.654 -0.214 -22.157 1.00 98.56 191 ILE A C 1
ATOM 1457 O O . ILE A 1 191 ? 25.666 0.243 -22.680 1.00 98.56 191 ILE A O 1
ATOM 1461 N N . GLN A 1 192 ? 24.183 -1.427 -22.461 1.00 98.31 192 GLN A N 1
ATOM 1462 C CA . GLN A 1 192 ? 24.807 -2.297 -23.469 1.00 98.31 192 GLN A CA 1
ATOM 1463 C C . GLN A 1 192 ? 24.768 -1.688 -24.878 1.00 98.31 192 GLN A C 1
ATOM 1465 O O . GLN A 1 192 ? 25.657 -1.951 -25.680 1.00 98.31 192 GLN A O 1
ATOM 1470 N N . LEU A 1 193 ? 23.784 -0.827 -25.156 1.00 97.69 193 LEU A N 1
ATOM 1471 C CA . LEU A 1 193 ? 23.686 -0.041 -26.389 1.00 97.69 193 LEU A CA 1
ATOM 1472 C C . LEU A 1 193 ? 24.552 1.236 -26.378 1.00 97.69 193 LEU A C 1
ATOM 1474 O O . LEU A 1 193 ? 24.484 2.028 -27.314 1.00 97.69 193 LEU A O 1
ATOM 1478 N N . GLY A 1 194 ? 25.365 1.450 -25.338 1.00 98.19 194 GLY A N 1
ATOM 1479 C CA . GLY A 1 194 ? 26.342 2.541 -25.263 1.00 98.19 194 GLY A CA 1
ATOM 1480 C C . GLY A 1 194 ? 25.851 3.817 -24.575 1.00 98.19 194 GLY A C 1
ATOM 1481 O O . GLY A 1 194 ? 26.584 4.805 -24.529 1.00 98.19 194 GLY A O 1
ATOM 1482 N N . LEU A 1 195 ? 24.641 3.830 -24.009 1.00 98.25 195 LEU A N 1
ATOM 1483 C CA . LEU A 1 195 ? 24.156 4.979 -23.244 1.00 98.25 195 LEU A CA 1
ATOM 1484 C C . LEU A 1 195 ? 24.759 5.002 -21.833 1.00 98.25 195 LEU A C 1
ATOM 1486 O O . LEU A 1 195 ? 24.969 3.971 -21.192 1.00 98.25 195 LEU A O 1
ATOM 1490 N N . ASN A 1 196 ? 24.989 6.202 -21.296 1.00 98.06 196 ASN A N 1
ATOM 1491 C CA . ASN A 1 196 ? 25.434 6.324 -19.912 1.00 98.06 196 ASN A CA 1
ATOM 1492 C C . ASN A 1 196 ? 24.312 5.918 -18.933 1.00 98.06 196 ASN A C 1
ATOM 1494 O O . ASN A 1 196 ? 23.124 6.147 -19.168 1.00 98.06 196 ASN A O 1
ATOM 1498 N N . LYS A 1 197 ? 24.708 5.352 -17.788 1.00 97.81 197 LYS A N 1
ATOM 1499 C CA . LYS A 1 197 ? 23.795 4.790 -16.779 1.00 97.81 197 LYS A CA 1
ATOM 1500 C C . LYS A 1 197 ? 22.723 5.772 -16.294 1.00 97.81 197 LYS A C 1
ATOM 1502 O O . LYS A 1 197 ? 21.594 5.352 -16.039 1.00 97.81 197 LYS A O 1
ATOM 1507 N N . GLN A 1 198 ? 23.072 7.048 -16.130 1.00 98.19 198 GLN A N 1
ATOM 1508 C CA . GLN A 1 198 ? 22.142 8.051 -15.618 1.00 98.19 198 GLN A CA 1
ATOM 1509 C C . GLN A 1 198 ? 21.068 8.384 -16.662 1.00 98.19 198 GLN A C 1
ATOM 1511 O O . GLN A 1 198 ? 19.885 8.320 -16.342 1.00 98.19 198 GLN A O 1
ATOM 1516 N N . ALA A 1 199 ? 21.460 8.592 -17.923 1.00 98.38 199 ALA A N 1
ATOM 1517 C CA . ALA A 1 199 ? 20.521 8.793 -19.025 1.00 98.38 199 ALA A CA 1
ATOM 1518 C C . ALA A 1 199 ? 19.568 7.599 -19.197 1.00 98.38 199 ALA A C 1
ATOM 1520 O O . ALA A 1 199 ? 18.362 7.800 -19.313 1.00 98.38 199 ALA A O 1
ATOM 1521 N N . CYS A 1 200 ? 20.066 6.356 -19.128 1.00 98.56 200 CYS A N 1
ATOM 1522 C CA . CYS A 1 200 ? 19.207 5.166 -19.161 1.00 98.56 200 CYS A CA 1
ATOM 1523 C C . CYS A 1 200 ? 18.160 5.182 -18.050 1.00 98.56 200 CYS A C 1
ATOM 1525 O O . CYS A 1 200 ? 16.989 4.895 -18.290 1.00 98.56 200 CYS A O 1
ATOM 1527 N N . LYS A 1 201 ? 18.577 5.513 -16.824 1.00 98.38 201 LYS A N 1
ATOM 1528 C CA . LYS A 1 201 ? 17.668 5.587 -15.681 1.00 98.38 201 LYS A CA 1
ATOM 1529 C C . LYS A 1 201 ? 16.581 6.634 -15.916 1.00 98.38 201 LYS A C 1
ATOM 1531 O O . LYS A 1 201 ? 15.408 6.315 -15.742 1.00 98.38 201 LYS A O 1
ATOM 1536 N N . ASP A 1 202 ? 16.952 7.838 -16.335 1.00 98.50 202 ASP A N 1
ATOM 1537 C CA . ASP A 1 202 ? 16.000 8.933 -16.530 1.00 98.50 202 ASP A CA 1
ATOM 1538 C C . ASP A 1 202 ? 15.014 8.627 -17.668 1.00 98.50 202 ASP A C 1
ATOM 1540 O O . ASP A 1 202 ? 13.800 8.753 -17.486 1.00 98.50 202 ASP A O 1
ATOM 1544 N N . LEU A 1 203 ? 15.507 8.105 -18.798 1.00 98.62 203 LEU A N 1
ATOM 1545 C CA . LEU A 1 203 ? 14.680 7.695 -19.937 1.00 98.62 203 LEU A CA 1
ATOM 1546 C C . LEU A 1 203 ? 13.705 6.568 -19.573 1.00 98.62 203 LEU A C 1
ATOM 1548 O O . LEU A 1 203 ? 12.522 6.645 -19.906 1.00 98.62 203 LEU A O 1
ATOM 1552 N N . VAL A 1 204 ? 14.165 5.528 -18.869 1.00 98.69 204 VAL A N 1
ATOM 1553 C CA . VAL A 1 204 ? 13.320 4.383 -18.491 1.00 98.69 204 VAL A CA 1
ATOM 1554 C C . VAL A 1 204 ? 12.250 4.790 -17.483 1.00 98.69 204 VAL A C 1
ATOM 1556 O O . VAL A 1 204 ? 11.086 4.419 -17.646 1.00 98.69 204 VAL A O 1
ATOM 1559 N N . LEU A 1 205 ? 12.604 5.581 -16.464 1.00 98.06 205 LEU A N 1
ATOM 1560 C CA . LEU A 1 205 ? 11.633 6.062 -15.479 1.00 98.06 205 LEU A CA 1
ATOM 1561 C C . LEU A 1 205 ? 10.556 6.932 -16.138 1.00 98.06 205 LEU A C 1
ATOM 1563 O O . LEU A 1 205 ? 9.368 6.724 -15.878 1.00 98.06 205 LEU A O 1
ATOM 1567 N N . GLN A 1 206 ? 10.952 7.846 -17.029 1.00 98.50 206 GLN A N 1
ATOM 1568 C CA . GLN A 1 206 ? 10.012 8.686 -17.769 1.00 98.50 206 GLN A CA 1
ATOM 1569 C C . GLN A 1 206 ? 9.134 7.864 -18.724 1.00 98.50 206 GLN A C 1
ATOM 1571 O O . GLN A 1 206 ? 7.936 8.124 -18.824 1.00 98.50 206 GLN A O 1
ATOM 1576 N N . THR A 1 207 ? 9.695 6.840 -19.375 1.00 98.38 207 THR A N 1
ATOM 1577 C CA . THR A 1 207 ? 8.956 5.938 -20.275 1.00 98.38 207 THR A CA 1
ATOM 1578 C C . THR A 1 207 ? 7.878 5.159 -19.524 1.00 98.38 207 THR A C 1
ATOM 1580 O O . THR A 1 207 ? 6.721 5.156 -19.940 1.00 98.38 207 THR A O 1
ATOM 1583 N N . ILE A 1 208 ? 8.218 4.545 -18.385 1.00 98.12 208 ILE A N 1
ATOM 1584 C CA . ILE A 1 208 ? 7.256 3.786 -17.570 1.00 98.12 208 ILE A CA 1
ATOM 1585 C C . ILE A 1 208 ? 6.162 4.712 -17.025 1.00 98.12 208 ILE A C 1
ATOM 1587 O O . ILE A 1 208 ? 4.976 4.373 -17.086 1.00 98.12 208 ILE A O 1
ATOM 1591 N N . LEU A 1 209 ? 6.534 5.893 -16.520 1.00 97.44 209 LEU A N 1
ATOM 1592 C CA . LEU A 1 209 ? 5.571 6.878 -16.031 1.00 97.44 209 LEU A CA 1
ATOM 1593 C C . LEU A 1 209 ? 4.627 7.345 -17.147 1.00 97.44 209 LEU A C 1
ATOM 1595 O O . LEU A 1 209 ? 3.412 7.353 -16.952 1.00 97.44 209 LEU A O 1
ATOM 1599 N N . GLY A 1 210 ? 5.171 7.702 -18.312 1.00 97.94 210 GLY A N 1
ATOM 1600 C CA . GLY A 1 210 ? 4.401 8.167 -19.464 1.00 97.94 210 GLY A CA 1
ATOM 1601 C C . GLY A 1 210 ? 3.434 7.104 -19.978 1.00 97.94 210 GLY A C 1
ATOM 1602 O O . GLY A 1 210 ? 2.241 7.374 -20.097 1.00 97.94 210 GLY A O 1
ATOM 1603 N N . ALA A 1 211 ? 3.918 5.878 -20.194 1.00 97.69 211 ALA A N 1
ATOM 1604 C CA . ALA A 1 211 ? 3.108 4.773 -20.704 1.00 97.69 211 ALA A CA 1
ATOM 1605 C C . ALA A 1 211 ? 1.959 4.403 -19.754 1.00 97.69 211 ALA A C 1
ATOM 1607 O O . ALA A 1 211 ? 0.815 4.257 -20.181 1.00 97.69 211 ALA A O 1
ATOM 1608 N N . THR A 1 212 ? 2.234 4.303 -18.449 1.00 95.69 212 THR A N 1
ATOM 1609 C CA . THR A 1 212 ? 1.195 3.976 -17.457 1.00 95.69 212 THR A CA 1
ATOM 1610 C C . THR A 1 212 ? 0.198 5.117 -17.254 1.00 95.69 212 THR A C 1
ATOM 1612 O O . THR A 1 212 ? -0.991 4.866 -17.054 1.00 95.69 212 THR A O 1
ATOM 1615 N N . THR A 1 213 ? 0.649 6.371 -17.351 1.00 96.00 213 THR A N 1
ATOM 1616 C CA . THR A 1 213 ? -0.230 7.548 -17.298 1.00 96.00 213 THR A CA 1
ATOM 1617 C C . THR A 1 213 ? -1.139 7.607 -18.522 1.00 96.00 213 THR A C 1
ATOM 1619 O O . THR A 1 213 ? -2.348 7.760 -18.357 1.00 96.00 213 THR A O 1
ATOM 1622 N N . LEU A 1 214 ? -0.590 7.416 -19.726 1.00 97.06 214 LEU A N 1
ATOM 1623 C CA . LEU A 1 214 ? -1.357 7.391 -20.971 1.00 97.06 214 LEU A CA 1
ATOM 1624 C C . LEU A 1 214 ? -2.389 6.259 -20.969 1.00 97.06 214 LEU A C 1
ATOM 1626 O O . LEU A 1 214 ? -3.556 6.502 -21.269 1.00 97.06 214 LEU A O 1
ATOM 1630 N N . LEU A 1 215 ? -2.000 5.049 -20.553 1.00 97.12 215 LEU A N 1
ATOM 1631 C CA . LEU A 1 215 ? -2.924 3.919 -20.415 1.00 97.12 215 LEU A CA 1
ATOM 1632 C C . LEU A 1 215 ? -4.075 4.237 -19.456 1.00 97.12 215 LEU A C 1
ATOM 1634 O O . LEU A 1 215 ? -5.232 3.959 -19.750 1.00 97.12 215 LEU A O 1
ATOM 1638 N N . LYS A 1 216 ? -3.781 4.881 -18.325 1.00 94.25 216 LYS A N 1
ATOM 1639 C CA . LYS A 1 216 ? -4.810 5.255 -17.351 1.00 94.25 216 LYS A CA 1
ATOM 1640 C C . LYS A 1 216 ? -5.747 6.361 -17.851 1.00 94.25 216 LYS A C 1
ATOM 1642 O O . LYS A 1 216 ? -6.918 6.357 -17.483 1.00 94.25 216 LYS A O 1
ATOM 1647 N N . GLN A 1 217 ? -5.235 7.335 -18.603 1.00 96.44 217 GLN A N 1
ATOM 1648 C CA . GLN A 1 217 ? -5.990 8.527 -19.013 1.00 96.44 217 GLN A CA 1
ATOM 1649 C C . GLN A 1 217 ? -6.756 8.351 -20.327 1.00 96.44 217 GLN A C 1
AT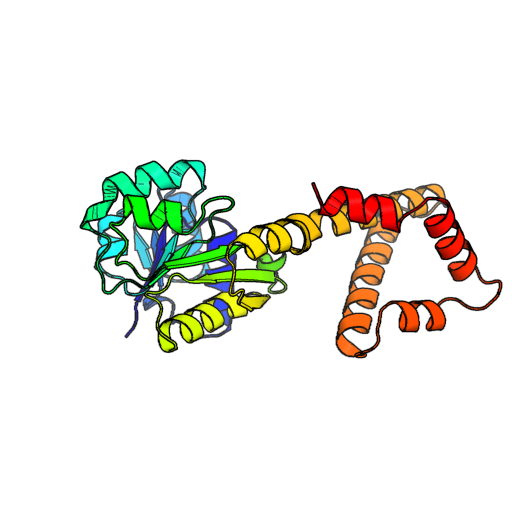OM 1651 O O . GLN A 1 217 ? -7.796 8.978 -20.496 1.00 96.44 217 GLN A O 1
ATOM 1656 N N . SER A 1 218 ? -6.256 7.517 -21.239 1.00 95.94 218 SER A N 1
ATOM 1657 C CA . SER A 1 218 ? -6.866 7.304 -22.560 1.00 95.94 218 SER A CA 1
ATOM 1658 C C . SER A 1 218 ? -8.176 6.516 -22.506 1.00 95.94 218 SER A C 1
ATOM 1660 O O . SER A 1 218 ? -9.025 6.693 -23.372 1.00 95.94 218 SER A O 1
ATOM 1662 N N . GLY A 1 219 ? -8.351 5.648 -21.502 1.00 93.50 219 GLY A N 1
ATOM 1663 C CA . GLY A 1 219 ? -9.476 4.707 -21.444 1.00 93.50 219 GLY A CA 1
ATOM 1664 C C . GLY A 1 219 ? -9.360 3.545 -22.439 1.00 93.50 219 GLY A C 1
ATOM 1665 O O . GLY A 1 219 ? -10.279 2.736 -22.533 1.00 93.50 219 GLY A O 1
ATOM 1666 N N . GLU A 1 220 ? -8.243 3.456 -23.161 1.00 95.69 220 GLU A N 1
ATOM 1667 C CA . GLU A 1 220 ? -7.955 2.385 -24.109 1.00 95.69 220 GLU A CA 1
ATOM 1668 C C . GLU A 1 220 ? -7.389 1.150 -23.406 1.00 95.69 220 GLU A C 1
ATOM 1670 O O . GLU A 1 220 ? -6.795 1.230 -22.327 1.00 95.69 220 GLU A O 1
ATOM 1675 N N . ASP A 1 221 ? -7.546 -0.011 -24.035 1.00 95.94 221 ASP A N 1
ATOM 1676 C CA . ASP A 1 221 ? -6.883 -1.225 -23.581 1.00 95.94 221 ASP A CA 1
ATOM 1677 C C . ASP A 1 221 ? -5.380 -1.233 -23.963 1.00 95.94 221 ASP A C 1
ATOM 1679 O O . ASP A 1 221 ? -4.945 -0.511 -24.871 1.00 95.94 221 ASP A O 1
ATOM 1683 N N . PRO A 1 222 ? -4.549 -2.058 -23.294 1.00 95.75 222 PRO A N 1
ATOM 1684 C CA . PRO A 1 222 ? -3.121 -2.139 -23.597 1.00 95.75 222 PRO A CA 1
ATOM 1685 C C . PRO A 1 222 ? -2.793 -2.546 -25.040 1.00 95.75 222 PRO A C 1
ATOM 1687 O O . PRO A 1 222 ? -1.798 -2.072 -25.586 1.00 95.75 222 PRO A O 1
ATOM 1690 N N . GLN A 1 223 ? -3.594 -3.415 -25.663 1.00 94.94 223 GLN A N 1
ATOM 1691 C CA . GLN A 1 223 ? -3.342 -3.903 -27.020 1.00 94.94 223 GLN A CA 1
ATOM 1692 C C . GLN A 1 223 ? -3.511 -2.775 -28.045 1.00 94.94 223 GLN A C 1
ATOM 1694 O O . GLN A 1 223 ? -2.665 -2.625 -28.928 1.00 94.94 223 GLN A O 1
ATOM 1699 N N . SER A 1 224 ? -4.540 -1.946 -27.878 1.00 95.56 224 SER A N 1
ATOM 1700 C CA . SER A 1 224 ? -4.799 -0.761 -28.696 1.00 95.56 224 SER A CA 1
ATOM 1701 C C . SER A 1 224 ? -3.638 0.240 -28.627 1.00 95.56 224 SER A C 1
ATOM 1703 O O . SER A 1 224 ? -3.142 0.695 -29.660 1.00 95.56 224 SER A O 1
ATOM 1705 N N . LEU A 1 225 ? -3.113 0.526 -27.429 1.00 95.88 225 LEU A N 1
ATOM 1706 C CA . LEU A 1 225 ? -1.960 1.426 -27.289 1.00 95.88 225 LEU A CA 1
ATOM 1707 C C . LEU A 1 225 ? -0.666 0.845 -27.871 1.00 95.88 225 LEU A C 1
ATOM 1709 O O . LEU A 1 225 ? 0.117 1.594 -28.454 1.00 95.88 225 LEU A O 1
ATOM 1713 N N . ILE A 1 226 ? -0.447 -0.472 -27.766 1.00 95.31 226 ILE A N 1
ATOM 1714 C CA . ILE A 1 226 ? 0.693 -1.142 -28.412 1.00 95.31 226 ILE A CA 1
ATOM 1715 C C . ILE A 1 226 ? 0.616 -0.976 -29.934 1.00 95.31 226 ILE A C 1
ATOM 1717 O O . ILE A 1 226 ? 1.614 -0.614 -30.553 1.00 95.31 226 ILE A O 1
ATOM 1721 N N . GLN A 1 227 ? -0.559 -1.178 -30.539 1.00 93.88 227 GLN A N 1
ATOM 1722 C CA . GLN A 1 227 ? -0.750 -1.016 -31.986 1.00 93.88 227 GLN A CA 1
ATOM 1723 C C . GLN A 1 227 ? -0.478 0.418 -32.458 1.00 93.88 227 GLN A C 1
ATOM 1725 O O . GLN A 1 227 ? 0.076 0.610 -33.536 1.00 93.88 227 GLN A O 1
ATOM 1730 N N . LYS A 1 228 ? -0.811 1.428 -31.646 1.00 94.44 228 LYS A N 1
ATOM 1731 C CA . LYS A 1 228 ? -0.566 2.839 -31.985 1.00 94.44 228 LYS A CA 1
ATOM 1732 C C . LYS A 1 228 ? 0.915 3.229 -32.005 1.00 94.44 228 LYS A C 1
ATOM 1734 O O . LYS A 1 228 ? 1.275 4.150 -32.730 1.00 94.44 228 LYS A O 1
ATOM 1739 N N . VAL A 1 229 ? 1.764 2.566 -31.215 1.00 93.75 229 VAL A N 1
ATOM 1740 C CA . VAL A 1 229 ? 3.215 2.846 -31.158 1.00 93.75 229 VAL A CA 1
ATOM 1741 C C . VAL A 1 229 ? 4.049 1.878 -32.011 1.00 93.75 229 VAL A C 1
ATOM 1743 O O . VAL A 1 229 ? 5.185 2.186 -32.376 1.00 93.75 229 VAL A O 1
ATOM 1746 N N . ALA A 1 230 ? 3.504 0.705 -32.344 1.00 92.94 230 ALA A N 1
ATOM 1747 C CA . ALA A 1 230 ? 4.157 -0.300 -33.173 1.00 92.94 230 ALA A CA 1
ATOM 1748 C C . ALA A 1 230 ? 3.821 -0.108 -34.659 1.00 92.94 230 ALA A C 1
ATOM 1750 O O . ALA A 1 230 ? 2.909 -0.733 -35.195 1.00 92.94 230 ALA A O 1
ATOM 1751 N N . SER A 1 231 ? 4.587 0.744 -35.341 1.00 88.38 231 SER A N 1
ATOM 1752 C CA . SER A 1 231 ? 4.523 0.852 -36.802 1.00 88.38 231 SER A CA 1
ATOM 1753 C C . SER A 1 231 ? 4.951 -0.460 -37.472 1.00 88.38 231 SER A C 1
ATOM 1755 O O . SER A 1 231 ? 5.934 -1.075 -37.051 1.00 88.38 231 SER A O 1
ATOM 1757 N N . LYS A 1 232 ? 4.252 -0.854 -38.545 1.00 87.50 232 LYS A N 1
ATOM 1758 C CA . LYS A 1 232 ? 4.556 -2.054 -39.345 1.00 87.50 232 LYS A CA 1
ATOM 1759 C C . LYS A 1 232 ? 6.006 -2.029 -39.850 1.00 87.50 232 LYS A C 1
ATOM 1761 O O . LYS A 1 232 ? 6.415 -1.059 -40.483 1.00 87.50 232 LYS A O 1
ATOM 1766 N N . GLY A 1 233 ? 6.763 -3.091 -39.584 1.00 87.88 233 GLY A N 1
ATOM 1767 C CA . GLY A 1 233 ? 8.187 -3.222 -39.909 1.00 87.88 233 GLY A CA 1
ATOM 1768 C C . GLY A 1 233 ? 9.128 -2.394 -39.022 1.00 87.88 233 GLY A C 1
ATOM 1769 O O . GLY A 1 233 ? 10.324 -2.332 -39.296 1.00 87.88 233 GLY A O 1
ATOM 1770 N N . GLY A 1 234 ? 8.610 -1.729 -37.985 1.00 93.88 234 GLY A N 1
ATOM 1771 C CA . GLY A 1 234 ? 9.381 -0.868 -37.092 1.00 93.88 234 GLY A CA 1
ATOM 1772 C C . GLY A 1 234 ? 10.068 -1.613 -35.944 1.00 93.88 234 GLY A C 1
ATOM 1773 O O . GLY A 1 234 ? 9.754 -2.758 -35.616 1.00 93.88 234 GLY A O 1
ATOM 1774 N N . THR A 1 235 ? 10.977 -0.917 -35.258 1.00 92.62 235 THR A N 1
ATOM 1775 C CA . THR A 1 235 ? 11.735 -1.454 -34.112 1.00 92.62 235 THR A CA 1
ATOM 1776 C C . THR A 1 235 ? 10.840 -1.895 -32.952 1.00 92.62 235 THR A C 1
ATOM 1778 O O . THR A 1 235 ? 11.113 -2.912 -32.317 1.00 92.62 235 THR A O 1
ATOM 1781 N N . THR A 1 236 ? 9.743 -1.176 -32.693 1.00 93.38 236 THR A N 1
ATOM 1782 C CA . THR A 1 236 ? 8.779 -1.537 -31.644 1.00 93.38 236 THR A CA 1
ATOM 1783 C C . THR A 1 236 ? 8.063 -2.852 -31.954 1.00 93.38 236 THR A C 1
ATOM 1785 O O . THR A 1 236 ? 7.903 -3.678 -31.057 1.00 93.38 236 THR A O 1
ATOM 1788 N N . GLU A 1 237 ? 7.665 -3.084 -33.210 1.00 93.75 237 GLU A N 1
ATOM 1789 C CA . GLU A 1 237 ? 7.033 -4.347 -33.617 1.00 93.75 237 GLU A CA 1
ATOM 1790 C C . GLU A 1 237 ? 8.002 -5.521 -33.431 1.00 93.75 237 GLU A C 1
ATOM 1792 O O . GLU A 1 237 ? 7.645 -6.514 -32.794 1.00 93.75 237 GLU A O 1
ATOM 1797 N N . ALA A 1 238 ? 9.252 -5.367 -33.885 1.00 95.19 238 ALA A N 1
ATOM 1798 C CA . ALA A 1 238 ? 10.297 -6.376 -33.718 1.00 95.19 238 ALA A CA 1
ATOM 1799 C C . ALA A 1 238 ? 10.575 -6.699 -32.235 1.00 95.19 238 ALA A C 1
ATOM 1801 O O . ALA A 1 238 ? 10.683 -7.868 -31.860 1.00 95.19 238 ALA A O 1
ATOM 1802 N N . ALA A 1 239 ? 10.630 -5.683 -31.367 1.00 95.44 239 ALA A N 1
ATOM 1803 C CA . ALA A 1 239 ? 10.829 -5.878 -29.931 1.00 95.44 239 ALA A CA 1
ATOM 1804 C C . ALA A 1 239 ? 9.651 -6.619 -29.268 1.00 95.44 239 ALA A C 1
ATOM 1806 O O . ALA A 1 239 ? 9.863 -7.544 -28.482 1.00 95.44 239 ALA A O 1
ATOM 1807 N N . ILE A 1 240 ? 8.405 -6.258 -29.603 1.00 95.25 240 ILE A N 1
ATOM 1808 C CA . ILE A 1 240 ? 7.208 -6.950 -29.096 1.00 95.25 240 ILE A CA 1
ATOM 1809 C C . ILE A 1 240 ? 7.165 -8.401 -29.582 1.00 95.25 240 ILE A C 1
ATOM 1811 O O . ILE A 1 240 ? 6.834 -9.294 -28.799 1.00 95.25 240 ILE A O 1
ATOM 1815 N N . TYR A 1 241 ? 7.517 -8.651 -30.844 1.00 95.31 241 TYR A N 1
ATOM 1816 C CA . TYR A 1 241 ? 7.616 -10.003 -31.387 1.00 95.31 241 TYR A CA 1
ATOM 1817 C C . TYR A 1 241 ? 8.650 -10.840 -30.618 1.00 95.31 241 TYR A C 1
ATOM 1819 O O . TYR A 1 241 ? 8.325 -11.933 -30.158 1.00 95.31 241 TYR A O 1
ATOM 1827 N N . SER A 1 242 ? 9.835 -10.283 -30.344 1.00 96.62 242 SER A N 1
ATOM 1828 C CA . SER A 1 242 ? 10.862 -10.958 -29.540 1.00 96.62 242 SER A CA 1
ATOM 1829 C C . SER A 1 242 ? 10.376 -11.314 -28.126 1.00 96.62 242 SER A C 1
ATOM 1831 O O . SER A 1 242 ? 10.594 -12.435 -27.660 1.00 96.62 242 SER A O 1
ATOM 1833 N N . PHE A 1 243 ? 9.652 -10.418 -27.439 1.00 96.62 243 PHE A N 1
ATOM 1834 C CA . PHE A 1 243 ? 9.061 -10.740 -26.131 1.00 96.62 243 PHE A CA 1
ATOM 1835 C C . PHE A 1 243 ? 8.040 -11.884 -26.210 1.00 96.62 243 PHE A C 1
ATOM 1837 O O . PHE A 1 243 ? 7.993 -12.730 -25.311 1.00 96.62 243 PHE A O 1
ATOM 1844 N N . LYS A 1 244 ? 7.232 -11.930 -27.275 1.00 94.88 244 LYS A N 1
ATOM 1845 C CA . LYS A 1 244 ? 6.243 -12.995 -27.493 1.00 94.88 244 LYS A CA 1
ATOM 1846 C C . LYS A 1 244 ? 6.903 -14.345 -27.757 1.00 94.88 244 LYS A C 1
ATOM 1848 O O . LYS A 1 244 ? 6.513 -15.322 -27.123 1.00 94.88 244 LYS A O 1
ATOM 1853 N N . GLU A 1 245 ? 7.927 -14.402 -28.610 1.00 97.44 245 GLU A N 1
ATOM 1854 C CA . GLU A 1 245 ? 8.694 -15.635 -28.861 1.00 97.44 245 GLU A CA 1
ATOM 1855 C C . GLU A 1 245 ? 9.339 -16.183 -27.581 1.00 97.44 245 GLU A C 1
ATOM 1857 O O . GLU A 1 245 ? 9.365 -17.392 -27.354 1.00 97.44 245 GLU A O 1
ATOM 1862 N N . ASN A 1 246 ? 9.764 -15.290 -26.685 1.00 97.25 246 ASN A N 1
ATOM 1863 C CA . ASN A 1 246 ? 10.304 -15.639 -25.371 1.00 97.25 246 ASN A CA 1
ATOM 1864 C C . ASN A 1 246 ? 9.223 -15.873 -24.297 1.00 97.25 246 ASN A C 1
ATOM 1866 O O . ASN A 1 246 ? 9.529 -15.907 -23.103 1.00 97.25 246 ASN A O 1
ATOM 1870 N N . ARG A 1 247 ? 7.959 -16.058 -24.703 1.00 97.44 247 ARG A N 1
ATOM 1871 C CA . ARG A 1 247 ? 6.826 -16.439 -23.841 1.00 97.44 247 ARG A CA 1
ATOM 1872 C C . ARG A 1 247 ? 6.623 -15.505 -22.647 1.00 97.44 247 ARG A C 1
ATOM 1874 O O . ARG A 1 247 ? 6.315 -15.950 -21.538 1.00 97.44 247 ARG A O 1
ATOM 1881 N N . PHE A 1 248 ? 6.779 -14.199 -22.865 1.00 96.50 248 PHE A N 1
ATOM 1882 C CA . PHE A 1 248 ? 6.663 -13.187 -21.813 1.00 96.50 248 PHE A CA 1
ATOM 1883 C C . PHE A 1 248 ? 5.385 -13.335 -20.964 1.00 96.50 248 PHE A C 1
ATOM 1885 O O . PHE A 1 248 ? 5.448 -13.292 -19.735 1.00 96.50 248 PHE A O 1
ATOM 1892 N N . GLU A 1 249 ? 4.236 -13.593 -21.593 1.00 94.88 249 GLU A N 1
ATOM 1893 C CA . GLU A 1 249 ? 2.961 -13.775 -20.886 1.00 94.88 249 GLU A CA 1
ATOM 1894 C C . GLU A 1 249 ? 2.967 -14.987 -19.943 1.00 94.88 249 GLU A C 1
ATOM 1896 O O . GLU A 1 249 ? 2.463 -14.906 -18.820 1.00 94.88 249 GLU A O 1
ATOM 1901 N N . GLU A 1 250 ? 3.567 -16.108 -20.350 1.00 97.19 250 GLU A N 1
ATOM 1902 C CA . GLU A 1 250 ? 3.694 -17.299 -19.504 1.00 97.19 250 GLU A CA 1
ATOM 1903 C C . GLU A 1 250 ? 4.596 -17.028 -18.296 1.00 97.19 250 GLU A C 1
ATOM 1905 O O . GLU A 1 250 ? 4.270 -17.437 -17.177 1.00 97.19 250 GLU A O 1
ATOM 1910 N N . ILE A 1 251 ? 5.699 -16.297 -18.499 1.00 96.50 251 ILE A N 1
ATOM 1911 C CA . ILE A 1 251 ? 6.625 -15.899 -17.430 1.00 96.50 251 ILE A CA 1
ATOM 1912 C C . ILE A 1 251 ? 5.891 -15.050 -16.388 1.00 96.50 251 ILE A C 1
ATOM 1914 O O . ILE A 1 251 ? 5.959 -15.349 -15.191 1.00 96.50 251 ILE A O 1
ATOM 1918 N N . VAL A 1 252 ? 5.151 -14.030 -16.833 1.00 95.88 252 VAL A N 1
ATOM 1919 C CA . VAL A 1 252 ? 4.373 -13.149 -15.948 1.00 95.88 252 VAL A CA 1
ATOM 1920 C C . VAL A 1 252 ? 3.288 -13.940 -15.215 1.00 95.88 252 VAL A C 1
ATOM 1922 O O . VAL A 1 252 ? 3.180 -13.849 -13.990 1.00 95.88 252 VAL A O 1
ATOM 1925 N N . ASN A 1 253 ? 2.532 -14.780 -15.926 1.00 94.69 253 ASN A N 1
ATOM 1926 C CA . ASN A 1 253 ? 1.487 -15.614 -15.332 1.00 94.69 253 ASN A CA 1
ATOM 1927 C C . ASN A 1 253 ? 2.039 -16.560 -14.259 1.00 94.69 253 ASN A C 1
ATOM 1929 O O . ASN A 1 253 ? 1.446 -16.692 -13.187 1.00 94.69 253 ASN A O 1
ATOM 1933 N N . LYS A 1 254 ? 3.183 -17.199 -14.520 1.00 94.94 254 LYS A N 1
ATOM 1934 C CA . LYS A 1 254 ? 3.849 -18.087 -13.562 1.00 94.94 254 LYS A CA 1
ATOM 1935 C C . LYS A 1 254 ? 4.381 -17.324 -12.350 1.00 94.94 254 LYS A C 1
ATOM 1937 O O . LYS A 1 254 ? 4.349 -17.864 -11.251 1.00 94.94 254 LYS A O 1
ATOM 1942 N N . ALA A 1 255 ? 4.870 -16.099 -12.532 1.00 93.44 255 ALA A N 1
ATOM 1943 C CA . ALA A 1 255 ? 5.366 -15.272 -11.436 1.00 93.44 255 ALA A CA 1
ATOM 1944 C C . ALA A 1 255 ? 4.239 -14.789 -10.510 1.00 93.44 255 ALA A C 1
ATOM 1946 O O . ALA A 1 255 ? 4.396 -14.847 -9.294 1.00 93.44 255 ALA A O 1
ATOM 1947 N N . ILE A 1 256 ? 3.105 -14.352 -11.071 1.00 92.38 256 ILE A N 1
ATOM 1948 C CA . ILE A 1 256 ? 1.971 -13.818 -10.297 1.00 92.38 256 ILE A CA 1
ATOM 1949 C C . ILE A 1 256 ? 1.182 -14.931 -9.592 1.00 92.38 256 ILE A C 1
ATOM 1951 O O . ILE A 1 256 ? 0.635 -14.707 -8.520 1.00 92.38 256 ILE A O 1
ATOM 1955 N N . LYS A 1 257 ? 1.098 -16.137 -10.163 1.00 88.12 257 LYS A N 1
ATOM 1956 C CA . LYS A 1 257 ? 0.325 -17.248 -9.572 1.00 88.12 257 LYS A CA 1
ATOM 1957 C C . LYS A 1 257 ? 1.085 -18.062 -8.509 1.00 88.12 257 LYS A C 1
ATOM 1959 O O . LYS A 1 257 ? 0.553 -19.077 -8.065 1.00 88.12 257 LYS A O 1
ATOM 1964 N N . LYS A 1 258 ? 2.307 -17.665 -8.146 1.00 75.06 258 LYS A N 1
ATOM 1965 C CA . LYS A 1 258 ? 3.084 -18.280 -7.056 1.00 75.06 258 LYS A CA 1
ATOM 1966 C C . LYS A 1 258 ? 2.644 -17.758 -5.694 1.00 75.06 258 LYS A C 1
ATOM 1968 O O . LYS A 1 258 ? 2.604 -18.592 -4.767 1.00 75.06 258 LYS A O 1
#

Nearest PDB structures (foldseek):
  3tri-assembly1_B  TM=9.605E-01  e=8.755E-27  Coxiella burnetii
  2ag8-assembly1_A  TM=9.520E-01  e=5.767E-23  Neisseria meningitidis MC58
  2rcy-assembly1_D-2  TM=9.015E-01  e=1.473E-22  Plasmodium falciparum 3D7
  3gt0-assembly1_A  TM=9.030E-01  e=7.173E-22  Bacillus cereus ATCC 14579
  2ahr-assembly1_E  TM=8.937E-01  e=1.268E-20  Streptococcus pyogenes M1 GAS

Sequence (258 aa):
MTQLAFIGTGNMAEALIRGILAKKIFLPKNILGCDVSLDRLTFIKKKYGIQITTKTQLALKNSDIIILSVKPQQMDALLTQFKSDFQDKHLIITIAAGLPLKFYQKRLGGKKKIIRVMPNTPAMVNLGASGYSANKNIKKADKILAEKILNAVGMSLAVKNERQIDAITALSGSGPAYVYLFAQAMIQAGIQLGLNKQACKDLVLQTILGATTLLKQSGEDPQSLIQKVASKGGTTEAAIYSFKENRFEEIVNKAIKK